Protein AF-A0A0S7XX01-F1 (afdb_monomer_lite)

Sequence (230 aa):
MRFERLSAISSIWHELFSQAANAMPFSSYEWYNALARNLLKTDPPVLTFLDDRKLIGVIPARIINHRLELIGDERVTDINGMIYLSEYKEGIIEYLVEYIVENDMEINLYPLERDSPLAIGLGERLPGLTVQKKDSCPLLELPLTWEDYLAGLTAKSRHELRRKMKKINGVFLKDVQPSDIEKLFELMTLSDREKNDFLQEDVIAFFREISEIFYKRGWLRMRAAVVSGR

Organism: NCBI:txid1703775

Secondary structure (DSSP, 8-state):
-EEEEGGGGHHHHHHHHHH-TT--GGGSHHHHHHHIIIII-S--EEEEEEETTEEEEEE-EEEETTEEEE---TTT------EE-GGGHHHHHHHHHHHHHHTT-EEE--S--TTSHHHHHHHHH-TT------------PPPSSHHHHHHHS-HHHHHHHHHHHHH--SEEEEEE-GGGHHHHHHHHHHH-HHHHHH--HHHHHHHHHHHHHHHHTT---EEEEEETT-

Structure (mmCIF, N/CA/C/O backbone):
data_AF-A0A0S7XX01-F1
#
_entry.id   AF-A0A0S7XX01-F1
#
loop_
_atom_site.group_PDB
_atom_site.id
_atom_site.type_symbol
_atom_site.label_atom_id
_atom_site.label_alt_id
_atom_site.label_comp_id
_atom_site.label_asym_id
_atom_site.label_entity_id
_atom_site.label_seq_id
_atom_site.pdbx_PDB_ins_code
_atom_site.Cartn_x
_atom_site.Cartn_y
_atom_site.Cartn_z
_atom_site.occupancy
_atom_site.B_iso_or_equiv
_atom_site.auth_seq_id
_atom_site.auth_comp_id
_atom_site.auth_asym_id
_atom_site.auth_atom_id
_atom_site.pdbx_PDB_model_num
ATOM 1 N N . MET A 1 1 ? -14.125 -4.427 17.203 1.00 90.75 1 MET A N 1
ATOM 2 C CA . MET A 1 1 ? -13.109 -3.519 16.621 1.00 90.75 1 MET A CA 1
ATOM 3 C C . MET A 1 1 ? -12.203 -2.969 17.719 1.00 90.75 1 MET A C 1
ATOM 5 O O . MET A 1 1 ? -12.711 -2.698 18.803 1.00 90.75 1 MET A O 1
ATOM 9 N N . ARG A 1 2 ? -10.891 -2.827 17.487 1.00 93.81 2 ARG A N 1
ATOM 10 C CA . ARG A 1 2 ? -9.928 -2.235 18.441 1.00 93.81 2 ARG A CA 1
ATOM 11 C C . ARG A 1 2 ? -8.822 -1.468 17.722 1.00 93.81 2 ARG A C 1
ATOM 13 O O . ARG A 1 2 ? -8.428 -1.856 16.626 1.00 93.81 2 ARG A O 1
ATOM 20 N N . PHE A 1 3 ? -8.291 -0.431 18.363 1.00 94.38 3 PHE A N 1
ATOM 21 C CA . PHE A 1 3 ? -7.047 0.204 17.931 1.00 94.38 3 PHE A CA 1
ATOM 22 C C . PHE A 1 3 ? -5.866 -0.502 18.585 1.00 94.38 3 PHE A C 1
ATOM 24 O O . PHE A 1 3 ? -5.744 -0.491 19.807 1.00 94.38 3 PHE A O 1
ATOM 31 N N . GLU A 1 4 ? -5.000 -1.088 17.768 1.00 96.44 4 GLU A N 1
ATOM 32 C CA . GLU A 1 4 ? -3.785 -1.764 18.223 1.00 96.44 4 GLU A CA 1
ATOM 33 C C . GLU A 1 4 ? -2.565 -1.068 17.629 1.00 96.44 4 GLU A C 1
ATOM 35 O O . GLU A 1 4 ? -2.616 -0.557 16.510 1.00 96.44 4 GLU A O 1
ATOM 40 N N . ARG A 1 5 ? -1.451 -1.034 18.362 1.00 97.12 5 ARG A N 1
ATOM 41 C CA . ARG A 1 5 ? -0.189 -0.531 17.805 1.00 97.12 5 ARG A CA 1
ATOM 42 C C . ARG A 1 5 ? 0.242 -1.422 16.647 1.00 97.12 5 ARG A C 1
ATOM 44 O O . ARG A 1 5 ? 0.215 -2.643 16.788 1.00 97.12 5 ARG A O 1
ATOM 51 N N . LEU A 1 6 ? 0.674 -0.821 15.537 1.00 97.75 6 LEU A N 1
ATOM 52 C CA . LEU A 1 6 ? 1.172 -1.558 14.376 1.00 97.75 6 LEU A CA 1
ATOM 53 C C . LEU A 1 6 ? 2.218 -2.599 14.802 1.00 97.75 6 LEU A C 1
ATOM 55 O O . LEU A 1 6 ? 2.072 -3.779 14.488 1.00 97.75 6 LEU A O 1
ATOM 59 N N . SER A 1 7 ? 3.207 -2.186 15.597 1.00 97.19 7 SER A N 1
ATOM 60 C CA . SER A 1 7 ? 4.274 -3.066 16.089 1.00 97.19 7 SER A CA 1
ATOM 61 C C . SER A 1 7 ? 3.781 -4.279 16.894 1.00 97.19 7 SER A C 1
ATOM 63 O O . SER A 1 7 ? 4.435 -5.324 16.896 1.00 97.19 7 SER A O 1
ATOM 65 N N . ALA A 1 8 ? 2.617 -4.181 17.545 1.00 97.56 8 ALA A N 1
ATOM 66 C CA . ALA A 1 8 ? 2.071 -5.229 18.403 1.00 97.56 8 ALA A CA 1
ATOM 67 C C . ALA A 1 8 ? 1.382 -6.359 17.624 1.00 97.56 8 ALA A C 1
ATOM 69 O O . ALA A 1 8 ? 1.183 -7.445 18.170 1.00 97.56 8 ALA A O 1
ATOM 70 N N . ILE A 1 9 ? 1.027 -6.133 16.356 1.00 97.25 9 ILE A N 1
ATOM 71 C CA . ILE A 1 9 ? 0.181 -7.059 15.593 1.00 97.25 9 ILE A CA 1
ATOM 72 C C . ILE A 1 9 ? 0.898 -7.750 14.431 1.00 97.25 9 ILE A C 1
ATOM 74 O O . ILE A 1 9 ? 0.243 -8.398 13.621 1.00 97.25 9 ILE A O 1
ATOM 78 N N . SER A 1 10 ? 2.230 -7.659 14.341 1.00 97.88 10 SER A N 1
ATOM 79 C CA . SER A 1 10 ? 2.995 -8.211 13.208 1.00 97.88 10 SER A CA 1
ATOM 80 C C . SER A 1 10 ? 2.667 -9.683 12.926 1.00 97.88 10 SER A C 1
ATOM 82 O O . SER A 1 10 ? 2.242 -10.024 11.824 1.00 97.88 10 SER A O 1
ATOM 84 N N . SER A 1 11 ? 2.766 -10.536 13.953 1.00 97.75 11 SER A N 1
ATOM 85 C CA . SER A 1 11 ? 2.548 -11.983 13.824 1.00 97.75 11 SER A CA 1
ATOM 86 C C . SER A 1 11 ? 1.134 -12.324 13.348 1.00 97.75 11 SER A C 1
ATOM 88 O O . SER A 1 11 ? 0.962 -13.137 12.444 1.00 97.75 11 SER A O 1
ATOM 90 N N . ILE A 1 12 ? 0.115 -11.703 13.947 1.00 97.81 12 ILE A N 1
ATOM 91 C CA . ILE A 1 12 ? -1.288 -11.976 13.606 1.00 97.81 12 ILE A CA 1
ATOM 92 C C . ILE A 1 12 ? -1.693 -11.343 12.267 1.00 97.81 12 ILE A C 1
ATOM 94 O O . ILE A 1 12 ? -2.534 -11.895 11.562 1.00 97.81 12 ILE A O 1
ATOM 98 N N . TRP A 1 13 ? -1.062 -10.236 11.858 1.00 98.31 13 TRP A N 1
ATOM 99 C CA . TRP A 1 13 ? -1.251 -9.672 10.521 1.00 98.31 13 TRP A CA 1
ATOM 100 C C . TRP A 1 13 ? -0.652 -10.598 9.461 1.00 98.31 13 TRP A C 1
ATOM 102 O O . TRP A 1 13 ? -1.294 -10.842 8.445 1.00 98.31 13 TRP A O 1
ATOM 112 N N . HIS A 1 14 ? 0.527 -11.190 9.683 1.00 98.38 14 HIS A N 1
ATOM 113 C CA . HIS A 1 14 ? 1.072 -12.189 8.751 1.00 98.38 14 HIS A CA 1
ATOM 114 C C . HIS A 1 14 ? 0.164 -13.408 8.596 1.00 98.38 14 HIS A C 1
ATOM 116 O O . HIS A 1 14 ? -0.005 -13.895 7.477 1.00 98.38 14 HIS A O 1
ATOM 122 N N . GLU A 1 15 ? -0.455 -13.867 9.684 1.00 98.19 15 GLU A N 1
ATOM 123 C CA . GLU A 1 15 ? -1.441 -14.948 9.632 1.00 98.19 15 GLU A CA 1
ATOM 124 C C . GLU A 1 15 ? -2.663 -14.552 8.786 1.00 98.19 15 GLU A C 1
ATOM 126 O O . GLU A 1 15 ? -3.019 -15.285 7.857 1.00 98.19 15 GLU A O 1
ATOM 131 N N . LEU A 1 16 ? -3.248 -13.373 9.035 1.00 98.56 16 LEU A N 1
ATOM 132 C CA . LEU A 1 16 ? -4.346 -12.829 8.229 1.00 98.56 16 LEU A CA 1
ATOM 133 C C . LEU A 1 16 ? -3.949 -12.713 6.751 1.00 98.56 16 LEU A C 1
ATOM 135 O O . LEU A 1 16 ? -4.695 -13.133 5.871 1.00 98.56 16 LEU A O 1
ATOM 139 N N . PHE A 1 17 ? -2.753 -12.190 6.474 1.00 98.44 17 PHE A N 1
ATOM 140 C CA . PHE A 1 17 ? -2.239 -11.995 5.121 1.00 98.44 17 PHE A CA 1
ATOM 141 C C . PHE A 1 17 ? -2.139 -13.306 4.338 1.00 98.44 17 PHE A C 1
ATOM 143 O O . PHE A 1 17 ? -2.390 -13.323 3.139 1.00 98.44 17 PHE A O 1
ATOM 150 N N . SER A 1 18 ? -1.803 -14.412 5.004 1.00 97.81 18 SER A N 1
ATOM 151 C CA . SER A 1 18 ? -1.711 -15.725 4.354 1.00 97.81 18 SER A CA 1
ATOM 152 C C . SER A 1 18 ? -3.071 -16.322 3.958 1.00 97.81 18 SER A C 1
ATOM 154 O O . SER A 1 18 ? -3.124 -17.195 3.095 1.00 97.81 18 SER A O 1
ATOM 156 N N . GLN A 1 19 ? -4.159 -15.858 4.581 1.00 98.06 19 GLN A N 1
ATOM 157 C CA . GLN A 1 19 ? -5.521 -16.377 4.405 1.00 98.06 19 GLN A CA 1
ATOM 158 C C . GLN A 1 19 ? -6.423 -15.438 3.591 1.00 98.06 19 GLN A C 1
ATOM 160 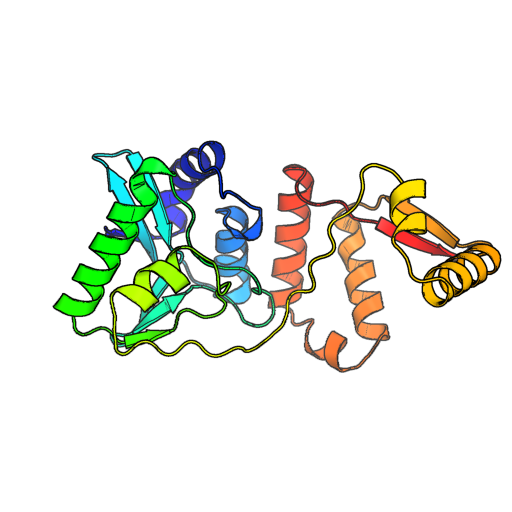O O . GLN A 1 19 ? -7.393 -15.886 2.980 1.00 98.06 19 GLN A O 1
ATOM 165 N N . ALA A 1 20 ? -6.137 -14.136 3.594 1.00 98.19 20 ALA A N 1
ATOM 166 C CA . ALA A 1 20 ? -6.966 -13.133 2.946 1.00 98.19 20 ALA A CA 1
ATOM 167 C C . ALA A 1 20 ? -6.882 -13.238 1.415 1.00 98.19 20 ALA A C 1
ATOM 169 O O . ALA A 1 20 ? -5.822 -13.066 0.815 1.00 98.19 20 ALA A O 1
ATOM 170 N N . ALA A 1 21 ? -8.029 -13.447 0.765 1.00 97.25 21 ALA A N 1
ATOM 171 C CA . ALA A 1 21 ? -8.116 -13.525 -0.696 1.00 97.25 21 ALA A CA 1
ATOM 172 C C . ALA A 1 21 ? -7.752 -12.204 -1.398 1.00 97.25 21 ALA A C 1
ATOM 174 O O . ALA A 1 21 ? -7.404 -12.207 -2.575 1.00 97.25 21 ALA A O 1
ATOM 175 N N . ASN A 1 22 ? -7.830 -11.081 -0.680 1.00 95.81 22 ASN A N 1
ATOM 176 C CA . ASN A 1 22 ? -7.474 -9.758 -1.178 1.00 95.81 22 ASN A CA 1
ATOM 177 C C . ASN A 1 22 ? -6.073 -9.296 -0.734 1.00 95.81 22 ASN A C 1
ATOM 179 O O . ASN A 1 22 ? -5.760 -8.111 -0.840 1.00 95.81 22 ASN A O 1
ATOM 183 N N . ALA A 1 23 ? -5.242 -10.202 -0.206 1.00 97.12 23 ALA A N 1
ATOM 184 C CA . ALA A 1 23 ? -3.879 -9.878 0.185 1.00 97.12 23 ALA A CA 1
ATOM 185 C C . ALA A 1 23 ? -3.046 -9.448 -1.032 1.00 97.12 23 ALA A C 1
ATOM 187 O O . ALA A 1 23 ? -2.944 -10.158 -2.033 1.00 97.12 23 ALA A O 1
ATOM 188 N N . MET A 1 24 ? -2.401 -8.292 -0.918 1.00 95.75 24 MET A N 1
ATOM 189 C CA . MET A 1 24 ? -1.483 -7.759 -1.920 1.00 95.75 24 MET A CA 1
ATOM 190 C C . MET A 1 24 ? -0.291 -7.092 -1.228 1.00 95.75 24 MET A C 1
ATOM 192 O O . MET A 1 24 ? -0.408 -6.714 -0.064 1.00 95.75 24 MET A O 1
ATOM 196 N N . PRO A 1 25 ? 0.859 -6.900 -1.897 1.00 97.19 25 PRO A N 1
ATOM 197 C CA . PRO A 1 25 ? 2.048 -6.338 -1.248 1.00 97.19 25 PRO A CA 1
ATOM 198 C C . PRO A 1 25 ? 1.784 -5.029 -0.478 1.00 97.19 25 PRO A C 1
ATOM 200 O O . PRO A 1 25 ? 2.281 -4.857 0.628 1.00 97.19 25 PRO A O 1
ATOM 203 N N . PHE A 1 26 ? 0.927 -4.148 -1.004 1.00 96.25 26 PHE A N 1
ATOM 204 C CA . PHE A 1 26 ? 0.586 -2.856 -0.387 1.00 96.25 26 PHE A CA 1
ATOM 205 C C . PHE A 1 26 ? -0.401 -2.950 0.796 1.00 96.25 26 PHE A C 1
ATOM 207 O O . PHE A 1 26 ? -0.615 -1.975 1.510 1.00 96.25 26 PHE A O 1
ATOM 214 N N . SER A 1 27 ? -0.991 -4.125 1.044 1.00 96.50 27 SER A N 1
ATOM 215 C CA . SER A 1 27 ? -1.827 -4.404 2.221 1.00 96.50 27 SER A CA 1
ATOM 216 C C . SER A 1 27 ? -1.075 -5.178 3.314 1.00 96.50 27 SER A C 1
ATOM 218 O O . SER A 1 27 ? -1.683 -5.633 4.289 1.00 96.50 27 SER A O 1
ATOM 220 N N . SER A 1 28 ? 0.231 -5.400 3.135 1.00 98.06 28 SER A N 1
ATOM 221 C CA . SER A 1 28 ? 1.043 -6.225 4.026 1.00 98.06 28 SER A CA 1
ATOM 222 C C . SER A 1 28 ? 1.569 -5.443 5.229 1.00 98.06 28 SER A C 1
ATOM 224 O O . SER A 1 28 ? 1.739 -4.225 5.182 1.00 98.06 28 SER A O 1
ATOM 226 N N . TYR A 1 29 ? 1.894 -6.164 6.305 1.00 98.44 29 TYR A N 1
ATOM 227 C CA . TYR A 1 29 ? 2.552 -5.580 7.473 1.00 98.44 29 TYR A CA 1
ATOM 228 C C . TYR A 1 29 ? 3.861 -4.864 7.098 1.00 98.44 29 TYR A C 1
ATOM 230 O O . TYR A 1 29 ? 4.151 -3.791 7.615 1.00 98.44 29 TYR A O 1
ATOM 238 N N . GLU A 1 30 ? 4.645 -5.438 6.181 1.00 98.38 30 GLU A N 1
ATOM 239 C CA . GLU A 1 30 ? 5.932 -4.897 5.725 1.00 98.38 30 GLU A CA 1
ATOM 240 C C . GLU A 1 30 ? 5.795 -3.488 5.159 1.00 98.38 30 GLU A C 1
ATOM 242 O O . GLU A 1 30 ? 6.605 -2.624 5.489 1.00 98.38 30 GLU A O 1
ATOM 247 N N . TRP A 1 31 ? 4.765 -3.263 4.337 1.00 98.50 31 TRP A N 1
ATOM 248 C CA . TRP A 1 31 ? 4.488 -1.964 3.738 1.00 98.50 31 TRP A CA 1
ATOM 249 C C . TRP A 1 31 ? 4.246 -0.903 4.811 1.00 98.50 31 TRP A C 1
ATOM 251 O O . TRP A 1 31 ? 4.962 0.099 4.873 1.00 98.50 31 TRP A O 1
ATOM 261 N N . TYR A 1 32 ? 3.297 -1.159 5.717 1.00 98.31 32 TYR A N 1
ATOM 262 C CA . TYR A 1 32 ? 2.964 -0.212 6.782 1.00 98.31 32 TYR A CA 1
ATOM 263 C C . TYR A 1 32 ? 4.092 -0.049 7.796 1.00 98.31 32 TYR A C 1
ATOM 265 O O . TYR A 1 32 ? 4.305 1.058 8.280 1.00 98.31 32 TYR A O 1
ATOM 273 N N . ASN A 1 33 ? 4.852 -1.103 8.098 1.00 98.44 33 ASN A N 1
ATOM 274 C CA . ASN A 1 33 ? 5.992 -1.030 9.008 1.00 98.44 33 ASN A CA 1
ATOM 275 C C . ASN A 1 33 ? 7.138 -0.191 8.423 1.00 98.44 33 ASN A C 1
ATOM 277 O O . ASN A 1 33 ? 7.690 0.656 9.126 1.00 98.44 33 ASN A O 1
ATOM 281 N N . ALA A 1 34 ? 7.469 -0.368 7.141 1.00 98.44 34 ALA A N 1
ATOM 282 C CA . ALA A 1 34 ? 8.469 0.462 6.469 1.00 98.44 34 ALA A CA 1
ATOM 283 C C . ALA A 1 34 ? 8.010 1.929 6.387 1.00 98.44 34 ALA A C 1
ATOM 285 O O . ALA A 1 34 ? 8.798 2.844 6.638 1.00 98.44 34 ALA A O 1
ATOM 286 N N . LEU A 1 35 ? 6.726 2.160 6.098 1.00 98.25 35 LEU A N 1
ATOM 287 C CA . LEU A 1 35 ? 6.127 3.494 6.050 1.00 98.25 35 LEU A CA 1
ATOM 288 C C . LEU A 1 35 ? 6.151 4.170 7.433 1.00 98.25 35 LEU A C 1
ATOM 290 O O . LEU A 1 35 ? 6.572 5.320 7.564 1.00 98.25 35 LEU A O 1
ATOM 294 N N . ALA A 1 36 ? 5.786 3.432 8.482 1.00 98.00 36 ALA A N 1
ATOM 295 C CA . ALA A 1 36 ? 5.812 3.881 9.868 1.00 98.00 36 ALA A CA 1
ATOM 296 C C . ALA A 1 36 ? 7.222 4.278 10.331 1.00 98.00 36 ALA A C 1
ATOM 298 O O . ALA A 1 36 ? 7.397 5.330 10.945 1.00 98.00 36 ALA A O 1
ATOM 299 N N . ARG A 1 37 ? 8.237 3.477 9.989 1.00 98.06 37 ARG A N 1
ATOM 300 C CA . ARG A 1 37 ? 9.634 3.722 10.375 1.00 98.06 37 ARG A CA 1
ATOM 301 C C . ARG A 1 37 ? 10.268 4.910 9.660 1.00 98.06 37 ARG A C 1
ATOM 303 O O . ARG A 1 37 ? 10.938 5.709 10.310 1.00 98.06 37 ARG A O 1
ATOM 310 N N . ASN A 1 38 ? 10.093 5.007 8.345 1.00 98.38 38 ASN A N 1
ATOM 311 C CA . ASN A 1 38 ? 10.861 5.947 7.526 1.00 98.38 38 ASN A CA 1
ATOM 312 C C . ASN A 1 38 ? 10.132 7.279 7.323 1.00 98.38 38 ASN A C 1
ATOM 314 O O . ASN A 1 38 ? 10.737 8.337 7.494 1.00 98.38 38 ASN A O 1
ATOM 318 N N . LEU A 1 39 ? 8.835 7.224 7.007 1.00 97.88 39 LEU A N 1
ATOM 319 C CA . LEU A 1 39 ? 8.049 8.388 6.591 1.00 97.88 39 LEU A CA 1
ATOM 320 C C . LEU A 1 39 ? 7.268 8.981 7.766 1.00 97.88 39 LEU A C 1
ATOM 322 O O . LEU A 1 39 ? 7.400 10.164 8.065 1.00 97.88 39 LEU A O 1
ATOM 326 N N . LEU A 1 40 ? 6.503 8.156 8.491 1.00 96.38 40 LEU A N 1
ATOM 327 C CA . LEU A 1 40 ? 5.706 8.652 9.622 1.00 96.38 40 LEU A CA 1
ATOM 328 C C . LEU A 1 40 ? 6.548 8.898 10.870 1.00 96.38 40 LEU A C 1
ATOM 330 O O . LEU A 1 40 ? 6.196 9.755 11.674 1.00 96.38 40 LEU A O 1
ATOM 334 N N . LYS A 1 41 ? 7.622 8.123 11.054 1.00 96.69 41 LYS A N 1
ATOM 335 C CA . LYS A 1 41 ? 8.495 8.128 12.240 1.00 96.69 41 LYS A CA 1
ATOM 336 C C . LYS A 1 41 ? 7.715 7.935 13.548 1.00 96.69 41 LYS A C 1
ATOM 338 O O . LYS A 1 41 ? 8.017 8.546 14.570 1.00 96.69 41 LYS A O 1
ATOM 343 N N . THR A 1 42 ? 6.694 7.078 13.510 1.00 96.38 42 THR A N 1
ATOM 344 C CA . THR A 1 42 ? 5.851 6.721 14.664 1.00 96.38 42 THR A CA 1
ATOM 345 C C . THR A 1 42 ? 5.469 5.244 14.613 1.00 96.38 42 THR A C 1
ATOM 347 O O . THR A 1 42 ? 5.642 4.600 13.585 1.00 96.38 42 THR A O 1
ATOM 350 N N . ASP A 1 43 ? 4.918 4.715 15.705 1.00 96.56 43 ASP A N 1
ATOM 351 C CA . ASP A 1 43 ? 4.215 3.426 15.723 1.00 96.56 43 ASP A CA 1
ATOM 352 C C . ASP A 1 43 ? 2.698 3.691 15.738 1.00 96.56 43 ASP A C 1
ATOM 354 O O . ASP A 1 43 ? 2.107 3.849 16.821 1.00 96.56 43 ASP A O 1
ATOM 358 N N . PRO A 1 44 ? 2.065 3.888 14.564 1.00 95.62 44 PRO A N 1
ATOM 359 C CA . PRO A 1 44 ? 0.683 4.331 14.508 1.00 95.62 44 PRO A CA 1
ATOM 360 C C . PRO A 1 44 ? -0.260 3.231 15.016 1.00 95.62 44 PRO A C 1
ATOM 362 O O . PRO A 1 44 ? -0.015 2.045 14.780 1.00 95.62 44 PRO A O 1
ATOM 365 N N . PRO A 1 45 ? -1.354 3.596 15.708 1.00 95.25 45 PRO A N 1
ATOM 366 C CA . PRO A 1 45 ? -2.433 2.652 15.927 1.00 95.25 45 PRO A CA 1
ATOM 367 C C . PRO A 1 45 ? -3.098 2.324 14.586 1.00 95.25 45 PRO A C 1
ATOM 369 O O . PRO A 1 45 ? -3.282 3.214 13.759 1.00 95.25 45 PRO A O 1
ATOM 372 N N . VAL A 1 46 ? -3.478 1.066 14.395 1.00 96.75 46 VAL A N 1
ATOM 373 C CA . VAL A 1 46 ? -4.269 0.588 13.259 1.00 96.75 46 VAL A CA 1
ATOM 374 C C . VAL A 1 46 ? -5.570 -0.023 13.759 1.00 96.75 46 VAL A C 1
ATOM 376 O O . VAL A 1 46 ? -5.652 -0.505 14.893 1.00 96.75 46 VAL A O 1
ATOM 379 N N . LEU A 1 47 ? -6.594 -0.014 12.913 1.00 97.25 47 LEU A N 1
ATOM 380 C CA . LEU A 1 47 ? -7.896 -0.556 13.253 1.00 97.25 47 LEU A CA 1
ATOM 381 C C . LEU A 1 47 ? -7.929 -2.058 12.984 1.00 97.25 47 LEU A C 1
ATOM 383 O O . LEU A 1 47 ? -7.716 -2.509 11.860 1.00 97.25 47 LEU A O 1
ATOM 387 N N . THR A 1 48 ? -8.224 -2.832 14.019 1.00 97.75 48 THR A N 1
ATOM 388 C CA . THR A 1 48 ? -8.271 -4.293 13.977 1.00 97.75 48 THR A CA 1
ATOM 389 C C . THR A 1 48 ? -9.679 -4.807 14.250 1.00 97.75 48 THR A C 1
ATOM 391 O O . THR A 1 48 ? -10.432 -4.265 15.069 1.00 97.75 48 THR A O 1
ATOM 394 N N . PHE A 1 49 ? -10.027 -5.888 13.566 1.00 98.00 49 PHE A N 1
ATOM 395 C CA . PHE A 1 49 ? -11.281 -6.609 13.716 1.00 98.00 49 PHE A CA 1
ATOM 396 C C . PHE A 1 49 ? -10.947 -8.032 14.142 1.00 98.00 49 PHE A C 1
ATOM 398 O O . PHE A 1 49 ? -10.117 -8.699 13.523 1.00 98.00 49 PHE A O 1
ATOM 405 N N . LEU A 1 50 ? -11.561 -8.460 15.240 1.00 96.50 50 LEU A N 1
ATOM 406 C CA . LEU A 1 50 ? -11.278 -9.721 15.907 1.00 96.50 50 LEU A CA 1
ATOM 407 C C . LEU A 1 50 ? -12.581 -10.506 16.019 1.00 96.50 50 LEU A C 1
ATOM 409 O O . LEU A 1 50 ? -13.590 -9.932 16.429 1.00 96.50 50 LEU A O 1
ATOM 413 N N . ASP A 1 51 ? -12.518 -11.791 15.694 1.00 95.31 51 ASP A N 1
ATOM 414 C CA . ASP A 1 51 ? -13.526 -12.782 16.061 1.00 95.31 51 ASP A CA 1
ATOM 415 C C . ASP A 1 51 ? -12.907 -13.668 17.149 1.00 95.31 51 ASP A C 1
ATOM 417 O O . ASP A 1 51 ? -11.897 -14.344 16.921 1.00 95.31 51 ASP A O 1
ATOM 421 N N . ASP A 1 52 ? -13.409 -13.538 18.376 1.00 90.44 52 ASP A N 1
ATOM 422 C CA . ASP A 1 52 ? -12.749 -13.956 19.618 1.00 90.44 52 ASP A CA 1
ATOM 423 C C . ASP A 1 52 ? -11.295 -13.453 19.750 1.00 90.44 52 ASP A C 1
ATOM 425 O O . ASP A 1 52 ? -11.032 -12.349 20.234 1.00 90.44 52 ASP A O 1
ATOM 429 N N . ARG A 1 53 ? -10.325 -14.287 19.353 1.00 88.94 53 ARG A N 1
ATOM 430 C CA . ARG A 1 53 ? -8.880 -13.996 19.379 1.00 88.94 53 ARG A CA 1
ATOM 431 C C . ARG A 1 53 ? -8.249 -13.990 17.989 1.00 88.94 53 ARG A C 1
ATOM 433 O O . ARG A 1 53 ? -7.064 -13.683 17.874 1.00 88.94 53 ARG A O 1
ATOM 440 N N . LYS A 1 54 ? -9.006 -14.347 16.949 1.00 95.00 54 LYS A N 1
ATOM 441 C CA . LYS A 1 54 ? -8.518 -14.412 15.574 1.00 95.00 54 LYS A CA 1
ATOM 442 C C . LYS A 1 54 ? -8.637 -13.037 14.932 1.00 95.00 54 LYS A C 1
ATOM 444 O O . LYS A 1 54 ? -9.707 -12.435 14.952 1.00 95.00 54 LYS A O 1
ATOM 449 N N . LEU A 1 55 ? -7.551 -12.548 14.338 1.00 97.88 55 LEU A N 1
ATOM 450 C CA . LEU A 1 55 ? -7.585 -11.330 13.533 1.00 97.88 55 LEU A CA 1
ATOM 451 C C . LEU A 1 55 ? -8.281 -11.631 12.199 1.00 97.88 55 LEU A C 1
ATOM 453 O O . LEU A 1 55 ? -7.767 -12.401 11.390 1.00 97.88 55 LEU A O 1
ATOM 457 N N . ILE A 1 56 ? -9.451 -11.035 11.987 1.00 98.31 56 ILE A N 1
ATOM 458 C CA . ILE A 1 56 ? -10.293 -11.255 10.798 1.00 98.31 56 ILE A CA 1
ATOM 459 C C . ILE A 1 56 ? -10.212 -10.102 9.798 1.00 98.31 56 ILE A C 1
ATOM 461 O O . ILE A 1 56 ? -10.582 -10.266 8.637 1.00 98.31 56 ILE A O 1
ATOM 465 N N . GLY A 1 57 ? -9.707 -8.944 10.224 1.00 98.38 57 GLY A N 1
ATOM 466 C CA . GLY A 1 57 ? -9.499 -7.811 9.340 1.00 98.38 57 GLY A CA 1
ATOM 467 C C . GLY A 1 57 ? -8.660 -6.702 9.955 1.00 98.38 57 GLY A C 1
ATOM 468 O O . GLY A 1 57 ? -8.614 -6.530 11.175 1.00 98.38 57 GLY A O 1
ATOM 469 N N . VAL A 1 58 ? -8.007 -5.941 9.085 1.00 98.38 58 VAL A N 1
ATOM 470 C CA . VAL A 1 58 ? -7.254 -4.736 9.425 1.00 98.38 58 VAL A CA 1
ATOM 471 C C . VAL A 1 58 ? -7.617 -3.634 8.444 1.00 98.38 58 VAL A C 1
ATOM 473 O O . VAL A 1 58 ? -7.595 -3.834 7.228 1.00 98.38 58 VAL A O 1
ATOM 476 N N . ILE A 1 59 ? -7.898 -2.457 8.991 1.00 97.69 59 ILE A N 1
ATOM 477 C CA . ILE A 1 59 ? -7.930 -1.199 8.255 1.00 97.69 59 ILE A CA 1
ATOM 478 C C . ILE A 1 59 ? -6.775 -0.363 8.815 1.00 97.69 59 ILE A C 1
ATOM 480 O O . ILE A 1 59 ? -6.815 0.011 9.991 1.00 97.69 59 ILE A O 1
ATOM 484 N N . PRO A 1 60 ? -5.726 -0.079 8.030 1.00 96.31 60 PRO A N 1
ATOM 485 C CA . PRO A 1 60 ? -4.621 0.786 8.422 1.00 96.31 60 PRO A CA 1
ATOM 486 C C . PRO A 1 60 ? -5.129 2.227 8.504 1.00 96.31 60 PRO A C 1
ATOM 488 O O . PRO A 1 60 ? -4.901 3.038 7.619 1.00 96.31 60 PRO A O 1
ATOM 491 N N . ALA A 1 61 ? -5.883 2.532 9.554 1.00 95.81 61 ALA A N 1
ATOM 492 C CA . ALA A 1 61 ? -6.521 3.812 9.790 1.00 95.81 61 ALA A CA 1
ATOM 493 C C . ALA A 1 61 ? -6.311 4.261 11.232 1.00 95.81 61 ALA A C 1
ATOM 495 O O . ALA A 1 61 ? -6.171 3.448 12.147 1.00 95.81 61 ALA A O 1
ATOM 496 N N . ARG A 1 62 ? -6.338 5.576 11.423 1.00 92.50 62 ARG A N 1
ATOM 497 C CA . ARG A 1 62 ? -6.208 6.249 12.715 1.00 92.50 62 ARG A CA 1
ATOM 498 C C . ARG A 1 62 ? -7.303 7.292 12.879 1.00 92.50 62 ARG A C 1
ATOM 500 O O . ARG A 1 62 ? -7.883 7.749 11.898 1.00 92.50 62 ARG A O 1
ATOM 507 N N . ILE A 1 63 ? -7.542 7.690 14.123 1.00 92.94 63 ILE A N 1
ATOM 508 C CA . ILE A 1 63 ? -8.434 8.803 14.447 1.00 92.94 63 ILE A CA 1
ATOM 509 C C . ILE A 1 63 ? -7.588 10.003 14.847 1.00 92.94 63 ILE A C 1
ATOM 511 O O . ILE A 1 63 ? -6.791 9.915 15.782 1.00 92.94 63 ILE A O 1
ATOM 515 N N . ILE A 1 64 ? -7.772 11.124 14.155 1.00 90.81 64 ILE A N 1
ATOM 516 C CA . ILE A 1 64 ? -7.173 12.415 14.501 1.00 90.81 64 ILE A CA 1
ATOM 517 C C . ILE A 1 64 ? -8.294 13.443 14.538 1.00 90.81 64 ILE A C 1
ATOM 519 O O . ILE A 1 64 ? -8.981 13.623 13.543 1.00 90.81 64 ILE A O 1
ATOM 523 N N . ASN A 1 65 ? -8.473 14.128 15.672 1.00 92.00 65 ASN A N 1
ATOM 524 C CA . ASN A 1 65 ? -9.481 15.185 15.835 1.00 92.00 65 ASN A CA 1
ATOM 525 C C . ASN A 1 65 ? -10.884 14.760 15.349 1.00 92.00 65 ASN A C 1
ATOM 527 O O . ASN A 1 65 ? -11.474 15.439 14.520 1.00 92.00 65 ASN A O 1
ATOM 531 N N . HIS A 1 66 ? -11.387 13.615 15.829 1.00 93.56 66 HIS A N 1
ATOM 532 C CA . HIS A 1 66 ? -12.675 13.021 15.418 1.00 93.56 66 HIS A CA 1
ATOM 533 C C . HIS A 1 66 ? -12.791 12.611 13.938 1.00 93.56 66 HIS A C 1
ATOM 535 O O . HIS A 1 66 ? -13.868 12.222 13.495 1.00 93.56 66 HIS A O 1
ATOM 541 N N . ARG A 1 67 ? -11.685 12.605 13.186 1.00 95.44 67 ARG A N 1
ATOM 542 C CA . ARG A 1 67 ? -11.649 12.161 11.792 1.00 95.44 67 ARG A CA 1
ATOM 543 C C . ARG A 1 67 ? -10.965 10.811 11.639 1.00 95.44 67 ARG A C 1
ATOM 545 O O . AR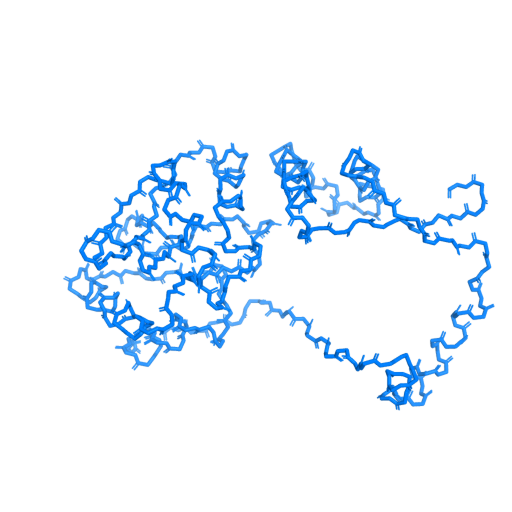G A 1 67 ? -9.830 10.645 12.086 1.00 95.44 67 ARG A O 1
ATOM 552 N N . LEU A 1 68 ? -11.639 9.863 10.990 1.00 95.44 68 LEU A N 1
ATOM 553 C CA . LEU A 1 68 ? -11.063 8.592 10.556 1.00 95.44 68 LEU A CA 1
ATOM 554 C C . LEU A 1 68 ? -10.273 8.805 9.263 1.00 95.44 68 LEU A C 1
ATOM 556 O O . LEU A 1 68 ? -10.839 9.187 8.238 1.00 95.44 68 LEU A O 1
ATOM 560 N N . GLU A 1 69 ? -8.974 8.524 9.307 1.00 95.62 69 GLU A N 1
ATOM 561 C CA . GLU A 1 69 ? -8.070 8.679 8.169 1.00 95.62 69 GLU A CA 1
ATOM 562 C C . GLU A 1 69 ? -7.281 7.403 7.911 1.00 95.62 69 GLU A C 1
ATOM 564 O O . GLU A 1 69 ? -6.798 6.772 8.856 1.00 95.62 69 GLU A O 1
ATOM 569 N N . LEU A 1 70 ? -7.093 7.058 6.635 1.00 96.12 70 LEU A N 1
ATOM 570 C CA . LEU A 1 70 ? -6.158 6.002 6.256 1.00 96.12 70 LEU A CA 1
ATOM 571 C C . LEU A 1 70 ? -4.715 6.439 6.535 1.00 96.12 70 LEU A C 1
ATOM 573 O O . LEU A 1 70 ? -4.333 7.599 6.387 1.00 96.12 70 LEU A O 1
ATOM 577 N N . ILE A 1 71 ? -3.898 5.481 6.948 1.00 96.19 71 ILE A N 1
ATOM 578 C CA . ILE A 1 71 ? -2.467 5.636 7.159 1.00 96.19 71 ILE A CA 1
ATOM 579 C C . ILE A 1 71 ? -1.784 5.509 5.805 1.00 96.19 71 ILE A C 1
ATOM 581 O O . ILE A 1 71 ? -1.916 4.491 5.131 1.00 96.19 71 ILE A O 1
ATOM 585 N N . GLY A 1 72 ? -1.012 6.521 5.435 1.00 95.44 72 GLY A N 1
ATOM 586 C CA . GLY A 1 72 ? -0.232 6.536 4.209 1.00 95.44 72 GLY A CA 1
ATOM 587 C C . GLY A 1 72 ? 0.633 7.786 4.123 1.00 95.44 72 GLY A C 1
ATOM 588 O O . GLY A 1 72 ? 0.628 8.629 5.020 1.00 95.44 72 GLY A O 1
ATOM 589 N N . ASP A 1 73 ? 1.365 7.890 3.025 1.00 95.56 73 ASP A N 1
ATOM 590 C CA . ASP A 1 73 ? 2.100 9.083 2.615 1.00 95.56 73 ASP A CA 1
ATOM 591 C C . ASP A 1 73 ? 1.825 9.295 1.125 1.00 95.56 73 ASP A C 1
ATOM 593 O O . ASP A 1 73 ? 2.050 8.380 0.329 1.00 95.56 73 ASP A O 1
ATOM 597 N N . GLU A 1 74 ? 1.309 10.472 0.753 1.00 92.38 74 GLU A N 1
ATOM 598 C CA . GLU A 1 74 ? 0.875 10.769 -0.622 1.00 92.38 74 GLU A CA 1
ATOM 599 C C . GLU A 1 74 ? 2.004 10.649 -1.655 1.00 92.38 74 GLU A C 1
ATOM 601 O O . GLU A 1 74 ? 1.728 10.552 -2.845 1.00 92.38 74 GLU A O 1
ATOM 606 N N . ARG A 1 75 ? 3.272 10.645 -1.224 1.00 94.44 75 ARG A N 1
ATOM 607 C CA . ARG A 1 75 ? 4.422 10.453 -2.112 1.00 94.44 75 ARG A CA 1
ATOM 608 C C . ARG A 1 75 ? 4.555 8.998 -2.572 1.00 94.44 75 ARG A C 1
ATOM 610 O O . ARG A 1 75 ? 5.087 8.750 -3.647 1.00 94.44 75 ARG A O 1
ATOM 617 N N . VAL A 1 76 ? 4.133 8.023 -1.765 1.00 95.38 76 VAL A N 1
ATOM 618 C CA . VAL A 1 76 ? 4.423 6.596 -2.032 1.00 95.38 76 VAL A CA 1
ATOM 619 C C . VAL A 1 76 ? 3.214 5.671 -1.941 1.00 95.38 76 VAL A C 1
ATOM 621 O O . VAL A 1 76 ? 3.320 4.501 -2.297 1.00 95.38 76 VAL A O 1
ATOM 624 N N . THR A 1 77 ? 2.086 6.153 -1.424 1.00 94.81 77 THR A N 1
ATOM 625 C CA . THR A 1 77 ? 0.884 5.345 -1.203 1.00 94.81 77 THR A CA 1
ATOM 626 C C . THR A 1 77 ? -0.161 5.694 -2.248 1.00 94.81 77 THR A C 1
ATOM 628 O O . THR A 1 77 ? -0.804 6.731 -2.133 1.00 94.81 77 THR A O 1
ATOM 631 N N . ASP A 1 78 ? -0.352 4.798 -3.216 1.00 90.06 78 ASP A N 1
ATOM 632 C CA . ASP A 1 78 ? -1.399 4.911 -4.244 1.00 90.06 78 ASP A CA 1
ATOM 633 C C . ASP A 1 78 ? -2.570 3.950 -3.994 1.00 90.06 78 ASP A C 1
ATOM 635 O O . ASP A 1 78 ? -3.717 4.249 -4.325 1.00 90.06 78 ASP A O 1
ATOM 639 N N . ILE A 1 79 ? -2.285 2.795 -3.384 1.00 89.56 79 ILE A N 1
ATOM 640 C CA . ILE A 1 79 ? -3.265 1.753 -3.065 1.00 89.56 79 ILE A CA 1
ATOM 641 C C . ILE A 1 79 ? -3.318 1.589 -1.550 1.00 89.56 79 ILE A C 1
ATOM 643 O O . ILE A 1 79 ? -2.294 1.399 -0.894 1.00 89.56 79 ILE A O 1
ATOM 647 N N . ASN A 1 80 ? -4.526 1.661 -1.001 1.00 93.75 80 ASN A N 1
ATOM 648 C CA . ASN A 1 80 ? -4.806 1.519 0.421 1.00 93.75 80 ASN A CA 1
ATOM 649 C C . ASN A 1 80 ? -6.225 0.951 0.597 1.00 93.75 80 ASN A C 1
ATOM 651 O O . ASN A 1 80 ? -6.977 0.821 -0.371 1.00 93.75 80 ASN A O 1
ATOM 655 N N . GLY A 1 81 ? -6.599 0.592 1.819 1.00 94.62 81 GLY A N 1
ATOM 656 C CA . GLY A 1 81 ? -7.916 0.049 2.115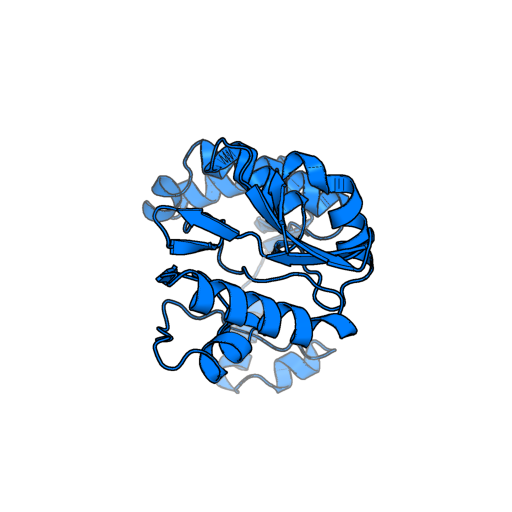 1.00 94.62 81 GLY A CA 1
ATOM 657 C C . GLY A 1 81 ? -7.869 -0.943 3.262 1.00 94.62 81 GLY A C 1
ATOM 658 O O . GLY A 1 81 ? -7.266 -0.677 4.294 1.00 94.62 81 GLY A O 1
ATOM 659 N N . MET A 1 82 ? -8.525 -2.087 3.094 1.00 96.38 82 MET A N 1
ATOM 660 C CA . MET A 1 82 ? -8.632 -3.098 4.142 1.00 96.38 82 MET A CA 1
ATOM 661 C C . MET A 1 82 ? -8.148 -4.460 3.672 1.00 96.38 82 MET A C 1
ATOM 663 O O . MET A 1 82 ? -8.401 -4.850 2.535 1.00 96.38 82 MET A O 1
ATOM 667 N N . ILE A 1 83 ? -7.511 -5.210 4.565 1.00 98.06 83 ILE A N 1
ATOM 668 C CA . ILE A 1 83 ? -7.230 -6.638 4.391 1.00 98.06 83 ILE A CA 1
ATOM 669 C C . ILE A 1 83 ? -8.131 -7.424 5.336 1.00 98.06 83 ILE A C 1
ATOM 671 O O . ILE A 1 83 ? -8.281 -7.039 6.493 1.00 98.06 83 ILE A O 1
ATOM 675 N N . TYR A 1 84 ? -8.779 -8.478 4.846 1.00 98.38 84 TYR A N 1
ATOM 676 C CA . TYR A 1 84 ? -9.818 -9.173 5.604 1.00 98.38 84 TYR A CA 1
ATOM 677 C C . TYR A 1 84 ? -10.032 -10.609 5.123 1.00 98.38 84 TYR A C 1
ATOM 679 O O . TYR A 1 84 ? -9.722 -10.968 3.986 1.00 98.38 84 TYR A O 1
ATOM 687 N N . LEU A 1 85 ? -10.612 -11.428 5.995 1.00 98.50 85 LEU A N 1
ATOM 688 C CA . LEU A 1 85 ? -11.170 -12.727 5.634 1.00 98.50 85 LEU A CA 1
ATOM 689 C C . LEU A 1 85 ? -12.546 -12.530 4.987 1.00 98.50 85 LEU A C 1
ATOM 691 O O . LEU A 1 85 ? -13.390 -11.804 5.514 1.00 98.50 85 LEU A O 1
ATOM 695 N N . SER A 1 86 ? -12.756 -13.135 3.816 1.00 97.62 86 SER A N 1
ATOM 696 C CA . SER A 1 86 ? -13.853 -12.780 2.897 1.00 97.62 86 SER A CA 1
ATOM 697 C C . SER A 1 86 ? -15.244 -12.918 3.514 1.00 97.62 86 SER A C 1
ATOM 699 O O . SER A 1 86 ? -16.119 -12.095 3.254 1.00 97.62 86 SER A O 1
ATOM 701 N N . GLU A 1 87 ? -15.427 -13.926 4.356 1.00 97.75 87 GLU A N 1
ATOM 702 C CA . GLU A 1 87 ? -16.655 -14.233 5.076 1.00 97.75 87 GLU A CA 1
ATOM 703 C C . GLU A 1 87 ? -17.026 -13.174 6.131 1.00 97.75 87 GLU A C 1
ATOM 705 O O . GLU A 1 87 ? -18.199 -13.038 6.466 1.00 97.75 87 GLU A O 1
ATOM 710 N N . TYR A 1 88 ? -16.065 -12.361 6.582 1.00 97.94 88 TYR A N 1
ATOM 711 C CA . TYR A 1 88 ? -16.279 -11.292 7.566 1.00 97.94 88 TYR A CA 1
ATOM 712 C C . TYR A 1 88 ? -16.402 -9.894 6.947 1.00 97.94 88 TYR A C 1
ATOM 714 O O . TYR A 1 88 ? -16.628 -8.922 7.667 1.00 97.94 88 TYR A O 1
ATOM 722 N N . LYS A 1 89 ? -16.262 -9.770 5.620 1.00 97.69 89 LYS A N 1
ATOM 723 C CA . LYS A 1 89 ? -16.263 -8.483 4.904 1.00 97.69 89 LYS A CA 1
ATOM 724 C C . LYS A 1 89 ? -17.442 -7.590 5.291 1.00 97.69 89 LYS A C 1
ATOM 726 O O . LYS A 1 89 ? -17.249 -6.418 5.592 1.00 97.69 89 LYS A O 1
ATOM 731 N N . GLU A 1 90 ? -18.649 -8.150 5.245 1.00 97.56 90 GLU A N 1
ATOM 732 C CA . GLU A 1 90 ? -19.885 -7.400 5.471 1.00 97.56 90 GLU A CA 1
ATOM 733 C C . GLU A 1 90 ? -19.987 -6.920 6.921 1.00 97.56 90 GLU A C 1
ATOM 735 O O . GLU A 1 90 ? -20.187 -5.735 7.155 1.00 97.56 90 GLU A O 1
ATOM 740 N N . GLY A 1 91 ? -19.722 -7.804 7.889 1.00 97.56 91 GLY A N 1
ATOM 741 C CA . GLY A 1 91 ? -19.752 -7.447 9.310 1.00 97.56 91 GLY A CA 1
ATOM 742 C C . GLY A 1 91 ? -18.691 -6.412 9.700 1.00 97.56 91 GLY A C 1
ATOM 743 O O . GLY A 1 91 ? -18.940 -5.569 10.556 1.00 97.56 91 GLY A O 1
ATOM 744 N N . ILE A 1 92 ? -17.517 -6.420 9.055 1.00 97.94 92 ILE A N 1
ATOM 745 C CA . ILE A 1 92 ? -16.497 -5.374 9.248 1.00 97.94 92 ILE A CA 1
ATOM 746 C C . ILE A 1 92 ? -17.024 -4.009 8.788 1.00 97.94 92 ILE A C 1
ATOM 748 O O . ILE A 1 92 ? -16.838 -3.017 9.493 1.00 97.94 92 ILE A O 1
ATOM 752 N N . ILE A 1 93 ? -17.669 -3.956 7.618 1.00 97.75 93 ILE A N 1
ATOM 753 C CA . ILE A 1 93 ? -18.239 -2.722 7.062 1.00 97.75 93 ILE A CA 1
ATOM 754 C C . ILE A 1 93 ? -19.386 -2.223 7.943 1.00 97.75 93 ILE A C 1
ATOM 756 O O . ILE A 1 93 ? -19.401 -1.046 8.291 1.00 97.75 93 ILE A O 1
ATOM 760 N N . GLU A 1 94 ? -20.315 -3.103 8.320 1.00 97.31 94 GLU A N 1
ATOM 761 C CA . GLU A 1 94 ? -21.457 -2.778 9.180 1.00 97.31 94 GLU A CA 1
ATOM 762 C C . GLU A 1 94 ? -20.993 -2.195 10.517 1.00 97.31 94 GLU A C 1
ATOM 764 O O . GLU A 1 94 ? -21.360 -1.072 10.859 1.00 97.31 94 GLU A O 1
ATOM 769 N N . TYR A 1 95 ? -20.074 -2.880 11.201 1.00 96.88 95 TYR A N 1
ATOM 770 C CA . TYR A 1 95 ? -19.517 -2.399 12.462 1.00 96.88 95 TYR A CA 1
ATOM 771 C C . TYR A 1 95 ? -18.816 -1.041 12.302 1.00 96.88 95 TYR A C 1
ATOM 773 O O . TYR A 1 95 ? -18.921 -0.167 13.163 1.00 96.88 95 TYR A O 1
ATOM 781 N N . LEU A 1 96 ? -18.058 -0.847 11.215 1.00 97.06 96 LEU A N 1
ATOM 782 C CA . LEU A 1 96 ? -17.371 0.420 10.965 1.00 97.06 96 LEU A CA 1
ATOM 783 C C . LEU A 1 96 ? -18.369 1.570 10.765 1.00 97.06 96 LEU A C 1
ATOM 785 O O . LEU A 1 96 ? -18.145 2.659 11.288 1.00 97.06 96 LEU A O 1
ATOM 789 N N . VAL A 1 97 ? -19.460 1.329 10.033 1.00 97.00 97 VAL A N 1
ATOM 790 C CA . VAL A 1 97 ? -20.546 2.300 9.833 1.00 97.00 97 VAL A CA 1
ATOM 791 C C . VAL A 1 97 ? -21.198 2.662 11.161 1.00 97.00 97 VAL A C 1
ATOM 793 O O . VAL A 1 97 ? -21.322 3.850 11.452 1.00 97.00 97 VAL A O 1
ATOM 796 N N . GLU A 1 98 ? -21.576 1.669 11.968 1.00 96.75 98 GLU A N 1
ATOM 797 C CA . GLU A 1 98 ? -22.167 1.894 13.292 1.00 96.75 98 GLU A CA 1
ATOM 798 C C . GLU A 1 98 ? -21.249 2.761 14.151 1.00 96.75 98 GLU A C 1
ATOM 800 O O . GLU A 1 98 ? -21.666 3.804 14.650 1.00 96.75 98 GLU A O 1
ATOM 805 N N . TYR A 1 99 ? -19.964 2.404 14.226 1.00 95.75 99 TYR A N 1
ATOM 806 C CA . TYR A 1 99 ? -18.989 3.159 15.003 1.00 95.75 99 TYR A CA 1
ATOM 807 C C . TYR A 1 99 ? -18.850 4.612 14.531 1.00 95.75 99 TYR A C 1
ATOM 809 O O . TYR A 1 99 ? -18.792 5.524 15.356 1.00 95.75 99 TYR A O 1
ATOM 817 N N . ILE A 1 100 ? -18.802 4.845 13.218 1.00 95.88 100 ILE A N 1
ATOM 818 C CA . ILE A 1 100 ? -18.727 6.191 12.636 1.00 95.88 100 ILE A CA 1
ATOM 819 C C . ILE A 1 100 ? -19.954 7.022 13.026 1.00 95.88 100 ILE A C 1
ATOM 821 O O . ILE A 1 100 ? -19.798 8.178 13.416 1.00 95.88 100 ILE A O 1
ATOM 825 N N . VAL A 1 101 ? -21.156 6.447 12.921 1.00 95.81 101 VAL A N 1
ATOM 826 C CA . VAL A 1 101 ? -22.422 7.142 13.205 1.00 95.81 101 VAL A CA 1
ATOM 827 C C . VAL A 1 101 ? -22.572 7.427 14.696 1.00 95.81 101 VAL A C 1
ATOM 829 O O . VAL A 1 101 ? -22.890 8.551 15.073 1.00 95.81 101 VAL A O 1
ATOM 832 N N . GLU A 1 102 ? -22.311 6.439 15.551 1.00 96.31 102 GLU A N 1
ATOM 833 C CA . GLU A 1 102 ? -22.427 6.576 17.008 1.00 96.31 102 GLU A CA 1
ATOM 834 C C . GLU A 1 102 ? -21.473 7.627 17.583 1.00 96.31 102 GLU A C 1
ATOM 836 O O . GLU A 1 102 ? -21.783 8.257 18.595 1.00 96.31 102 GLU A O 1
ATOM 841 N N . ASN A 1 103 ? -20.316 7.817 16.946 1.00 94.94 103 ASN A N 1
ATOM 842 C CA . ASN A 1 103 ? -19.277 8.734 17.409 1.00 94.94 103 ASN A CA 1
ATOM 843 C C . ASN A 1 103 ? -19.212 10.042 16.605 1.00 94.94 103 ASN A 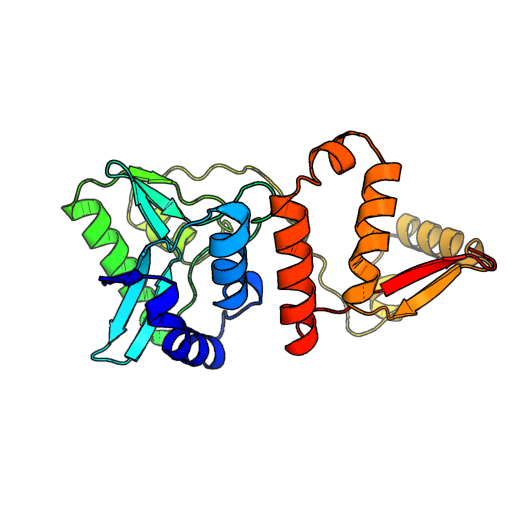C 1
ATOM 845 O O . ASN A 1 103 ? -18.269 10.806 16.810 1.00 94.94 103 ASN A O 1
ATOM 849 N N . ASP A 1 104 ? -20.181 10.289 15.713 1.00 94.38 104 ASP A N 1
ATOM 850 C CA . ASP A 1 104 ? -20.269 11.481 14.853 1.00 94.38 104 ASP A CA 1
ATOM 851 C C . ASP A 1 104 ? -18.935 11.805 14.153 1.00 94.38 104 ASP A C 1
ATOM 853 O O . ASP A 1 104 ? -18.369 12.894 14.266 1.00 94.38 104 ASP A O 1
ATOM 857 N N . MET A 1 105 ? -18.360 10.792 13.500 1.00 94.94 105 MET A N 1
ATOM 858 C CA . MET A 1 105 ? -17.011 10.885 12.951 1.00 94.94 105 MET A CA 1
ATOM 859 C C . MET A 1 105 ? -16.961 11.547 11.576 1.00 94.94 105 MET A C 1
ATOM 861 O O . MET A 1 105 ? -17.696 11.181 10.657 1.00 94.94 105 MET A O 1
ATOM 865 N N . GLU A 1 106 ? -15.964 12.410 11.380 1.00 94.94 106 GLU A N 1
ATOM 866 C CA . GLU A 1 106 ? -15.535 12.794 10.038 1.00 94.94 106 GLU A CA 1
ATOM 867 C C . GLU A 1 106 ? -14.784 11.637 9.363 1.00 94.94 106 GLU A C 1
ATOM 869 O O . GLU A 1 106 ? -14.103 10.837 10.011 1.00 94.94 106 GLU A O 1
ATOM 874 N N . ILE A 1 107 ? -14.846 11.568 8.033 1.00 94.00 107 ILE A N 1
ATOM 875 C CA . ILE A 1 107 ? -14.203 10.508 7.253 1.00 94.00 107 ILE A CA 1
ATOM 876 C C . ILE A 1 107 ? -13.341 11.131 6.163 1.00 94.00 107 ILE A C 1
ATOM 878 O O . ILE A 1 107 ? -13.824 11.913 5.347 1.00 94.00 107 ILE A O 1
ATOM 882 N N . ASN A 1 108 ? -12.073 10.731 6.112 1.00 92.12 108 ASN A N 1
ATOM 883 C CA . ASN A 1 108 ? -11.177 11.029 5.003 1.00 92.12 108 ASN A CA 1
ATOM 884 C C . ASN A 1 108 ? -10.375 9.775 4.632 1.00 92.12 108 ASN A C 1
ATOM 886 O O . ASN A 1 108 ? -9.261 9.550 5.107 1.00 92.12 108 ASN A O 1
ATOM 890 N N . LEU A 1 109 ? -10.969 8.932 3.786 1.00 92.50 109 LEU A N 1
ATOM 891 C CA . LEU A 1 109 ? -10.316 7.727 3.281 1.00 92.50 109 LEU A CA 1
ATOM 892 C C . LEU A 1 109 ? -9.663 8.031 1.936 1.00 92.50 109 LEU A C 1
ATOM 894 O O . LEU A 1 109 ? -10.292 7.933 0.883 1.00 92.50 109 LEU A O 1
ATOM 898 N N . TYR A 1 110 ? -8.393 8.419 1.988 1.00 90.25 110 TYR A N 1
ATOM 899 C CA . TYR A 1 110 ? -7.577 8.679 0.811 1.00 90.25 110 TYR A CA 1
ATOM 900 C C . TYR A 1 110 ? -6.152 8.127 1.006 1.00 90.25 110 TYR A C 1
ATOM 902 O O . TYR A 1 110 ? -5.590 8.300 2.089 1.00 90.25 110 TYR A O 1
ATOM 910 N N . PRO A 1 111 ? -5.542 7.510 -0.026 1.00 91.62 111 PRO A N 1
ATOM 911 C CA . PRO A 1 111 ? -6.163 7.074 -1.281 1.00 91.62 111 PRO A CA 1
ATOM 912 C C . PRO A 1 111 ? -7.063 5.853 -1.061 1.00 91.62 111 PRO A C 1
ATOM 914 O O . PRO A 1 111 ? -6.854 5.080 -0.133 1.00 91.62 111 PRO A O 1
ATOM 917 N N . LEU A 1 112 ? -8.069 5.663 -1.909 1.00 91.38 112 LEU A N 1
ATOM 918 C CA . LEU A 1 112 ? -8.921 4.478 -1.864 1.00 91.38 112 LEU A CA 1
ATOM 919 C C . LEU A 1 112 ? -9.428 4.162 -3.271 1.00 91.38 112 LEU A C 1
ATOM 921 O O . LEU A 1 112 ? -9.881 5.056 -3.989 1.00 91.38 112 LEU A O 1
ATOM 925 N N . GLU A 1 113 ? -9.360 2.894 -3.671 1.00 91.12 113 GLU A N 1
ATOM 926 C CA . GLU A 1 113 ? -9.934 2.469 -4.947 1.00 91.12 113 GLU A CA 1
ATOM 927 C C . GLU A 1 113 ? -11.459 2.611 -4.913 1.00 91.12 113 GLU A C 1
ATOM 929 O O . GLU A 1 113 ? -12.114 2.236 -3.934 1.00 91.12 113 GLU A O 1
ATOM 934 N N . ARG A 1 114 ? -12.031 3.139 -6.001 1.00 88.25 114 ARG A N 1
ATOM 935 C CA . ARG A 1 114 ? -13.469 3.435 -6.096 1.00 88.25 114 ARG A CA 1
ATOM 936 C C . ARG A 1 114 ? -14.340 2.209 -5.845 1.00 88.25 114 ARG A C 1
ATOM 938 O O . ARG A 1 114 ? -15.355 2.321 -5.169 1.00 88.25 114 ARG A O 1
ATOM 945 N N . ASP A 1 115 ? -13.923 1.071 -6.383 1.00 89.00 115 ASP A N 1
ATOM 946 C CA . ASP A 1 115 ? -14.688 -0.172 -6.321 1.00 89.00 115 ASP A CA 1
ATOM 947 C C . ASP A 1 115 ? -14.235 -1.052 -5.140 1.00 89.00 115 ASP A C 1
ATOM 949 O O . ASP A 1 115 ? -14.594 -2.226 -5.045 1.00 89.00 115 ASP A O 1
ATOM 953 N N . SER A 1 116 ? -13.440 -0.491 -4.216 1.00 91.94 116 SER A N 1
ATOM 954 C CA . SER A 1 116 ? -13.040 -1.194 -3.001 1.00 91.94 116 SER A CA 1
ATOM 955 C C . SER A 1 116 ? -14.243 -1.437 -2.079 1.00 91.94 116 SER A C 1
ATOM 957 O O . SER A 1 116 ? -15.178 -0.629 -2.033 1.00 91.94 116 SER A O 1
ATOM 959 N N . PRO A 1 117 ? -14.209 -2.504 -1.260 1.00 93.38 117 PRO A N 1
ATOM 960 C CA . PRO A 1 117 ? -15.270 -2.784 -0.298 1.00 93.38 117 PRO A CA 1
ATOM 961 C C . PRO A 1 117 ? -15.567 -1.630 0.666 1.00 93.38 117 PRO A C 1
ATOM 963 O O . PRO A 1 117 ? -16.725 -1.418 1.003 1.00 93.38 117 PRO A O 1
ATOM 966 N N . LEU A 1 118 ? -14.545 -0.876 1.095 1.00 94.50 118 LEU A N 1
ATOM 967 C CA . LEU A 1 118 ? -14.742 0.285 1.967 1.00 94.50 118 LEU A CA 1
ATOM 968 C C . LEU A 1 118 ? -15.478 1.412 1.243 1.00 94.50 118 LEU A C 1
ATOM 970 O O . LEU A 1 118 ? -16.411 1.976 1.804 1.00 94.50 118 LEU A O 1
ATOM 974 N N . ALA A 1 119 ? -15.089 1.730 0.006 1.00 93.06 119 ALA A N 1
ATOM 975 C CA . ALA A 1 119 ? -15.709 2.814 -0.751 1.00 93.06 119 ALA A CA 1
ATOM 976 C C . ALA A 1 119 ? -17.189 2.525 -1.040 1.00 93.06 119 ALA A C 1
ATOM 978 O O . ALA A 1 119 ? -18.042 3.374 -0.782 1.00 93.06 119 ALA A O 1
ATOM 979 N N . ILE A 1 120 ? -17.494 1.313 -1.517 1.00 93.81 120 ILE A N 1
ATOM 980 C CA . ILE A 1 120 ? -18.869 0.877 -1.793 1.00 93.81 120 ILE A CA 1
ATOM 981 C C . ILE A 1 120 ? -19.659 0.770 -0.486 1.00 93.81 120 ILE A C 1
ATOM 983 O O . ILE A 1 120 ? -20.704 1.398 -0.335 1.00 93.81 120 ILE A O 1
ATOM 987 N N . GLY A 1 121 ? -19.134 0.016 0.483 1.00 94.56 121 GLY A N 1
ATOM 988 C CA . GLY A 1 121 ? -19.839 -0.315 1.715 1.00 94.56 121 GLY A CA 1
ATOM 989 C C . GLY A 1 121 ? -20.215 0.909 2.545 1.00 94.56 121 GLY A C 1
ATOM 990 O O . GLY A 1 121 ? -21.351 1.010 3.013 1.00 94.56 121 GLY A O 1
ATOM 991 N N . LEU A 1 122 ? -19.286 1.860 2.679 1.00 94.69 122 LEU A N 1
ATOM 992 C CA . LEU A 1 122 ? -19.541 3.120 3.370 1.00 94.69 122 LEU A CA 1
ATOM 993 C C . LEU A 1 122 ? -20.438 4.045 2.540 1.00 94.69 122 LEU A C 1
ATOM 995 O O . LEU A 1 122 ? -21.364 4.631 3.092 1.00 94.69 122 LEU A O 1
ATOM 999 N N . GLY A 1 123 ? -20.209 4.155 1.227 1.00 93.31 123 GLY A N 1
ATOM 1000 C CA . GLY A 1 123 ? -21.001 5.024 0.350 1.00 93.31 123 GLY A CA 1
ATOM 1001 C C . GLY A 1 123 ? -22.486 4.651 0.287 1.00 93.31 123 GLY A C 1
ATOM 1002 O O . GLY A 1 123 ? -23.335 5.530 0.183 1.00 93.31 123 GLY A O 1
ATOM 1003 N N . GLU A 1 124 ? -22.815 3.364 0.402 1.00 93.81 124 GLU A N 1
ATOM 1004 C CA . GLU A 1 124 ? -24.202 2.882 0.451 1.00 93.81 124 GLU A CA 1
ATOM 1005 C C . GLU A 1 124 ? -24.908 3.173 1.783 1.00 93.81 124 GLU A C 1
ATOM 1007 O O . GLU A 1 124 ? -26.131 3.306 1.814 1.00 93.81 124 GLU A O 1
ATOM 1012 N N . ARG A 1 125 ? -24.158 3.240 2.890 1.00 95.69 125 ARG A N 1
ATOM 1013 C CA . ARG A 1 125 ? -24.710 3.282 4.258 1.00 95.69 125 ARG A CA 1
ATOM 1014 C C . ARG A 1 125 ? -24.598 4.654 4.921 1.00 95.69 125 ARG A C 1
ATOM 1016 O O . ARG A 1 125 ? -25.311 4.924 5.882 1.00 95.69 125 ARG A O 1
ATOM 1023 N N . LEU A 1 126 ? -23.738 5.531 4.406 1.00 94.31 126 LEU A N 1
ATOM 1024 C CA . LEU A 1 126 ? -23.505 6.872 4.935 1.00 94.31 126 LEU A CA 1
ATOM 1025 C C . LEU A 1 126 ? -23.891 7.925 3.884 1.00 94.31 126 LEU A C 1
ATOM 1027 O O . LEU A 1 126 ? -23.066 8.294 3.045 1.00 94.31 126 LEU A O 1
ATOM 1031 N N . PRO A 1 127 ? -25.124 8.466 3.929 1.00 86.00 127 PRO A N 1
ATOM 1032 C CA . PRO A 1 127 ? -25.655 9.350 2.885 1.00 86.00 127 PRO A CA 1
ATOM 1033 C C . PRO A 1 127 ? -24.907 10.689 2.731 1.00 86.00 127 PRO A C 1
ATOM 1035 O O . PRO A 1 127 ? -25.119 11.394 1.748 1.00 86.00 127 PRO A O 1
ATOM 1038 N N . GLY A 1 128 ? -24.040 11.052 3.683 1.00 85.12 128 GLY A N 1
ATOM 1039 C CA . GLY A 1 128 ? -23.205 12.258 3.636 1.00 85.12 128 GLY A CA 1
ATOM 1040 C C . GLY A 1 128 ? -21.834 12.078 2.972 1.00 85.12 128 GLY A C 1
ATOM 1041 O O . GLY A 1 128 ? -21.109 13.060 2.818 1.00 85.12 128 GLY A O 1
ATOM 1042 N N . LEU A 1 129 ? -21.447 10.855 2.586 1.00 88.94 129 LEU A N 1
ATOM 1043 C CA . LEU A 1 129 ? -20.144 10.616 1.966 1.00 88.94 129 LEU A CA 1
ATOM 1044 C C . LEU A 1 129 ? -20.097 11.129 0.527 1.00 88.94 129 LEU A C 1
ATOM 1046 O O . LEU A 1 129 ? -20.961 10.837 -0.299 1.00 88.94 129 LEU A O 1
ATOM 1050 N N . THR A 1 130 ? -19.023 11.850 0.204 1.00 88.56 130 THR A N 1
ATOM 1051 C CA . THR A 1 130 ? -18.739 12.287 -1.165 1.00 88.56 130 THR A CA 1
ATOM 1052 C C . THR A 1 130 ? -17.512 11.558 -1.695 1.00 88.56 130 THR A C 1
ATOM 1054 O O . THR A 1 130 ? -16.478 11.492 -1.036 1.00 88.56 130 THR A O 1
ATOM 1057 N N . VAL A 1 131 ? -17.622 11.002 -2.902 1.00 86.62 131 VAL A N 1
ATOM 1058 C CA . VAL A 1 131 ? -16.511 10.322 -3.578 1.00 86.62 131 VAL A CA 1
ATOM 1059 C C . VAL A 1 131 ? -15.952 11.247 -4.648 1.00 86.62 131 VAL A C 1
ATOM 1061 O O . VAL A 1 131 ? -16.645 11.586 -5.609 1.00 86.62 131 VAL A O 1
ATOM 1064 N N . GLN A 1 132 ? -14.686 11.636 -4.502 1.00 87.38 132 GLN A N 1
ATOM 1065 C CA . GLN A 1 132 ? -13.985 12.496 -5.454 1.00 87.38 132 GLN A CA 1
ATOM 1066 C C . GLN A 1 132 ? -12.855 11.725 -6.136 1.00 87.38 132 GLN A C 1
ATOM 1068 O O . GLN A 1 132 ? -12.055 11.058 -5.484 1.00 87.38 132 GLN A O 1
ATOM 1073 N N . LYS A 1 133 ? -12.776 11.817 -7.467 1.00 87.00 133 LYS A N 1
ATOM 1074 C CA . LYS A 1 133 ? -11.678 11.218 -8.234 1.00 87.00 133 LYS A CA 1
ATOM 1075 C C . LYS A 1 133 ? -10.458 12.142 -8.178 1.00 87.00 133 LYS A C 1
ATOM 1077 O O . LYS A 1 133 ? -10.543 13.257 -8.685 1.00 87.00 133 LYS A O 1
ATOM 1082 N N . LYS A 1 134 ? -9.340 11.664 -7.619 1.00 83.44 134 LYS A N 1
ATOM 1083 C CA . LYS A 1 134 ? -8.056 12.393 -7.590 1.00 83.44 134 LYS A CA 1
ATOM 1084 C C . LYS A 1 134 ? -7.110 11.958 -8.713 1.00 83.44 134 LYS A C 1
ATOM 1086 O O . LYS A 1 134 ? -6.612 12.817 -9.428 1.00 83.44 134 LYS A O 1
ATOM 1091 N N . ASP A 1 135 ? -6.947 10.653 -8.930 1.00 82.56 135 ASP A N 1
ATOM 1092 C CA . ASP A 1 135 ? -6.039 10.116 -9.954 1.00 82.56 135 ASP A CA 1
ATOM 1093 C C . ASP A 1 135 ? -6.666 8.944 -10.743 1.00 82.56 135 ASP A C 1
ATOM 1095 O O . ASP A 1 135 ? -7.812 8.540 -10.510 1.00 82.56 135 ASP A O 1
ATOM 1099 N N . SER A 1 136 ? -5.939 8.420 -11.727 1.00 84.00 136 SER A N 1
ATOM 1100 C CA . SER A 1 136 ? -6.264 7.211 -12.477 1.00 84.00 136 SER A CA 1
ATOM 1101 C C . SER A 1 136 ? -5.119 6.209 -12.413 1.00 84.00 136 SER A C 1
ATOM 1103 O O . SER A 1 136 ? -3.988 6.555 -12.731 1.00 84.00 136 SER A O 1
ATOM 1105 N N . CYS A 1 137 ? -5.438 4.952 -12.108 1.00 83.88 137 CYS A N 1
ATOM 1106 C CA . CYS A 1 137 ? -4.521 3.824 -12.232 1.00 83.88 137 CYS A CA 1
ATOM 1107 C C . CYS A 1 137 ? -4.856 3.055 -13.525 1.00 83.88 137 CYS A C 1
ATOM 1109 O O . CYS A 1 137 ? -5.900 2.398 -13.581 1.00 83.88 137 CYS A O 1
ATOM 1111 N N . PRO A 1 138 ? -4.060 3.174 -14.607 1.00 85.81 138 PRO A N 1
ATOM 1112 C CA . PRO A 1 138 ? -4.334 2.459 -15.846 1.00 85.81 138 PRO A CA 1
ATOM 1113 C C . PRO A 1 138 ? -4.167 0.951 -15.649 1.00 85.81 138 PRO A C 1
ATOM 1115 O O . PRO A 1 138 ? -3.077 0.474 -15.340 1.00 85.81 138 PRO A O 1
ATOM 1118 N N . LEU A 1 139 ? -5.238 0.197 -15.889 1.00 86.94 139 LEU A N 1
ATOM 1119 C CA . LEU A 1 139 ? -5.216 -1.261 -15.884 1.00 86.94 139 LEU A CA 1
ATOM 1120 C C . LEU A 1 139 ? -5.071 -1.783 -17.317 1.00 86.94 139 LEU A C 1
ATOM 1122 O O . LEU A 1 139 ? -5.825 -1.395 -18.210 1.00 86.94 139 LEU A O 1
ATOM 1126 N N . LEU A 1 140 ? -4.107 -2.679 -17.527 1.00 88.31 140 LEU A N 1
ATOM 1127 C CA . LEU A 1 140 ? -3.943 -3.419 -18.773 1.00 88.31 140 LEU A CA 1
ATOM 1128 C C . LEU A 1 140 ? -4.065 -4.913 -18.483 1.00 88.31 140 LEU A C 1
ATOM 1130 O O . LEU A 1 140 ? -3.161 -5.510 -17.900 1.00 88.31 140 LEU A O 1
ATOM 1134 N N . GLU A 1 141 ? -5.161 -5.518 -18.929 1.00 90.25 141 GLU A N 1
ATOM 1135 C CA . GLU A 1 141 ? -5.299 -6.971 -18.935 1.00 90.25 141 GLU A CA 1
ATOM 1136 C C . GLU A 1 141 ? -4.343 -7.561 -19.975 1.00 90.25 141 GLU A C 1
ATOM 1138 O O . GLU A 1 141 ? -4.388 -7.213 -21.159 1.00 90.25 141 GLU A O 1
ATOM 1143 N N . LEU A 1 142 ? -3.433 -8.425 -19.524 1.00 91.50 142 LEU A N 1
ATOM 1144 C CA . LEU A 1 142 ? -2.456 -9.070 -20.393 1.00 91.50 142 LEU A CA 1
ATOM 1145 C C . LEU A 1 142 ? -3.006 -10.415 -20.884 1.00 91.50 142 LEU A C 1
ATOM 1147 O O . LEU A 1 142 ? -3.295 -11.284 -20.058 1.00 91.50 142 LEU A O 1
ATOM 1151 N N . PRO A 1 143 ? -3.112 -10.626 -22.209 1.00 94.12 143 PRO A N 1
ATOM 1152 C CA . PRO A 1 143 ? -3.396 -11.942 -22.763 1.00 94.12 143 PRO A CA 1
ATOM 1153 C C . PRO A 1 143 ? -2.313 -12.962 -22.400 1.00 94.12 143 PRO A C 1
ATOM 1155 O O . PRO A 1 143 ? -1.181 -12.606 -22.071 1.00 94.12 143 PRO A O 1
ATOM 1158 N N . LEU A 1 144 ? -2.649 -14.248 -22.522 1.00 94.38 144 LEU A N 1
ATOM 1159 C CA . LEU A 1 144 ? -1.734 -15.350 -22.199 1.00 94.38 144 LEU A CA 1
ATOM 1160 C C . LEU A 1 144 ? -0.502 -15.397 -23.109 1.00 94.38 144 LEU A C 1
ATOM 1162 O O . LEU A 1 144 ? 0.539 -15.913 -22.702 1.00 94.38 144 LEU A O 1
ATOM 1166 N N . THR A 1 145 ? -0.619 -14.887 -24.336 1.00 95.81 145 THR A N 1
ATOM 1167 C CA . THR A 1 145 ? 0.444 -14.952 -25.338 1.00 95.81 145 THR A CA 1
ATOM 1168 C C . THR A 1 145 ? 0.803 -13.577 -25.883 1.00 95.81 145 THR A C 1
ATOM 1170 O O . THR A 1 145 ? 0.009 -12.630 -25.892 1.00 95.81 145 THR A O 1
ATOM 1173 N N . TRP A 1 146 ? 2.038 -13.474 -26.370 1.00 92.69 146 TRP A N 1
ATOM 1174 C CA . TRP A 1 146 ? 2.524 -12.281 -27.048 1.00 92.69 146 TRP A CA 1
ATOM 1175 C C . TRP A 1 146 ? 1.753 -12.017 -28.347 1.00 92.69 146 TRP A C 1
ATOM 1177 O O . TRP A 1 146 ? 1.471 -10.870 -28.697 1.00 92.69 146 TRP A O 1
ATOM 1187 N N . GLU A 1 147 ? 1.383 -13.081 -29.052 1.00 93.81 147 GLU A N 1
ATOM 1188 C CA . GLU A 1 147 ? 0.623 -13.047 -30.293 1.00 93.81 147 GLU A CA 1
ATOM 1189 C C . GLU A 1 147 ? -0.773 -12.457 -30.069 1.00 93.81 147 GLU A C 1
ATOM 1191 O O . GLU A 1 147 ? -1.173 -11.555 -30.811 1.00 93.81 147 GLU A O 1
ATOM 1196 N N . ASP A 1 148 ? -1.468 -12.896 -29.017 1.00 95.00 148 ASP A N 1
ATOM 1197 C CA . ASP A 1 148 ? -2.791 -12.383 -28.649 1.00 95.00 148 ASP A CA 1
ATOM 1198 C C . ASP A 1 148 ? -2.715 -10.916 -28.214 1.00 95.00 148 ASP A C 1
ATOM 1200 O O . ASP A 1 148 ? -3.528 -10.092 -28.643 1.00 95.00 148 ASP A O 1
ATOM 1204 N N . TYR A 1 149 ? -1.682 -10.553 -27.443 1.00 94.38 149 TYR A N 1
ATOM 1205 C CA . TYR A 1 149 ? -1.406 -9.155 -27.109 1.00 94.38 149 TYR A CA 1
ATOM 1206 C C . TYR A 1 149 ? -1.243 -8.297 -28.372 1.00 94.38 149 TYR A C 1
ATOM 1208 O O . TYR A 1 149 ? -1.905 -7.268 -28.522 1.00 94.38 149 TYR A O 1
ATOM 1216 N N . LEU A 1 150 ? -0.415 -8.731 -29.329 1.00 93.06 150 LEU A N 1
ATOM 1217 C CA . LEU A 1 150 ? -0.223 -8.016 -30.592 1.00 93.06 150 LEU A CA 1
ATOM 1218 C C . LEU A 1 150 ? -1.497 -7.950 -31.442 1.00 93.06 150 LEU A C 1
ATOM 1220 O O . LEU A 1 150 ? -1.693 -6.964 -32.162 1.00 93.06 150 LEU A O 1
ATOM 1224 N N . ALA A 1 151 ? -2.333 -8.988 -31.403 1.00 92.38 151 ALA A N 1
ATOM 1225 C CA . ALA A 1 151 ? -3.596 -9.040 -32.129 1.00 92.38 151 ALA A CA 1
ATOM 1226 C C . ALA A 1 151 ? -4.607 -8.020 -31.588 1.00 92.38 151 ALA A C 1
ATOM 1228 O O . ALA A 1 151 ? -5.279 -7.371 -32.396 1.00 92.38 151 ALA A O 1
ATOM 1229 N N . GLY A 1 152 ? -4.638 -7.825 -30.264 1.00 92.44 152 GLY A N 1
ATOM 1230 C CA . GLY A 1 152 ? -5.493 -6.852 -29.577 1.00 92.44 152 GLY A CA 1
ATOM 1231 C C . GLY A 1 152 ? -5.117 -5.384 -29.813 1.00 92.44 152 GLY A C 1
ATOM 1232 O O . GLY A 1 152 ? -5.943 -4.491 -29.630 1.00 92.44 152 GLY A O 1
ATOM 1233 N N . LEU A 1 153 ? -3.895 -5.095 -30.274 1.00 94.19 153 LEU A N 1
ATOM 1234 C CA . LEU A 1 153 ? -3.481 -3.727 -30.596 1.00 94.19 153 LEU A CA 1
ATOM 1235 C C . LEU A 1 153 ? -4.141 -3.204 -31.880 1.00 94.19 153 LEU A C 1
ATOM 1237 O O . LEU A 1 153 ? -4.218 -3.900 -32.899 1.00 94.19 153 LEU A O 1
ATOM 1241 N N . THR A 1 154 ? -4.476 -1.909 -31.901 1.00 95.62 154 THR A N 1
ATOM 1242 C CA . THR A 1 154 ? -4.866 -1.216 -33.144 1.00 95.62 154 THR A CA 1
ATOM 1243 C C . THR A 1 154 ? -3.779 -1.352 -34.219 1.00 95.62 154 THR A C 1
ATOM 1245 O O . THR A 1 154 ? -2.590 -1.488 -33.908 1.00 95.62 154 THR A O 1
ATOM 1248 N N . ALA A 1 155 ? -4.151 -1.270 -35.502 1.00 95.25 155 ALA A N 1
ATOM 1249 C CA . ALA A 1 155 ? -3.191 -1.362 -36.609 1.00 95.25 155 ALA A CA 1
ATOM 1250 C C . ALA A 1 155 ? -2.036 -0.349 -36.469 1.00 95.25 155 ALA A C 1
ATOM 1252 O O . ALA A 1 155 ? -0.871 -0.702 -36.667 1.00 95.25 155 ALA A O 1
ATOM 1253 N N . LYS A 1 156 ? -2.350 0.883 -36.041 1.00 96.06 156 LYS A N 1
ATOM 1254 C CA . LYS A 1 156 ? -1.363 1.938 -35.778 1.00 96.06 156 LYS A CA 1
ATOM 1255 C C . LYS A 1 156 ? -0.423 1.563 -34.629 1.00 96.06 156 LYS A C 1
ATOM 1257 O O . LYS A 1 156 ? 0.790 1.597 -34.819 1.00 96.06 156 LYS A O 1
ATOM 1262 N N . SER A 1 157 ? -0.954 1.169 -33.468 1.00 95.31 157 SER A N 1
ATOM 1263 C CA . SER A 1 157 ? -0.136 0.795 -32.301 1.00 95.31 157 SER A CA 1
ATOM 1264 C C . SER A 1 157 ? 0.757 -0.410 -32.590 1.00 95.31 157 SER A C 1
ATOM 1266 O O . SER A 1 157 ? 1.929 -0.416 -32.224 1.00 95.31 157 SER A O 1
ATOM 1268 N N . ARG A 1 158 ? 0.236 -1.405 -33.315 1.00 95.12 158 ARG A N 1
ATOM 1269 C CA . ARG A 1 158 ? 0.984 -2.597 -33.730 1.00 95.12 158 ARG A CA 1
ATOM 1270 C C . ARG A 1 158 ? 2.120 -2.254 -34.691 1.00 95.12 158 ARG A C 1
ATOM 1272 O O . ARG A 1 158 ? 3.226 -2.771 -34.537 1.00 95.12 158 ARG A O 1
ATOM 1279 N N . HIS A 1 159 ? 1.869 -1.377 -35.667 1.00 93.69 159 HIS A N 1
ATOM 1280 C CA . HIS A 1 159 ? 2.909 -0.882 -36.569 1.00 93.69 159 HIS A CA 1
ATOM 1281 C C . HIS A 1 159 ? 3.986 -0.105 -35.802 1.00 93.69 159 HIS A C 1
ATOM 1283 O O . HIS A 1 159 ? 5.173 -0.369 -35.983 1.00 93.69 159 HIS A O 1
ATOM 1289 N N . GLU A 1 160 ? 3.585 0.792 -34.898 1.00 95.56 160 GLU A N 1
ATOM 1290 C CA . GLU A 1 160 ? 4.505 1.570 -34.066 1.00 95.56 160 GLU A CA 1
ATOM 1291 C C . GLU A 1 160 ? 5.363 0.694 -33.149 1.00 95.56 160 GLU A C 1
ATOM 1293 O O . GLU A 1 160 ? 6.577 0.891 -33.075 1.00 95.56 160 GLU A O 1
ATOM 1298 N N . LEU A 1 161 ? 4.771 -0.313 -32.504 1.00 93.56 161 LEU A N 1
ATOM 1299 C CA . LEU A 1 161 ? 5.497 -1.266 -31.669 1.00 93.56 161 LEU A CA 1
ATOM 1300 C C . LEU A 1 161 ? 6.535 -2.043 -32.490 1.00 93.56 161 LEU A C 1
ATOM 1302 O O . LEU A 1 161 ? 7.711 -2.054 -32.131 1.00 93.56 161 LEU A O 1
ATOM 1306 N N . ARG A 1 162 ? 6.144 -2.608 -33.643 1.00 90.06 162 ARG A N 1
ATOM 1307 C CA . ARG A 1 162 ? 7.072 -3.308 -34.555 1.00 90.06 162 ARG A CA 1
ATOM 1308 C C . ARG A 1 162 ? 8.191 -2.390 -35.051 1.00 90.06 162 ARG A C 1
ATOM 1310 O O . ARG A 1 162 ? 9.354 -2.794 -35.084 1.00 90.06 162 ARG A O 1
ATOM 1317 N N . ARG A 1 163 ? 7.860 -1.144 -35.408 1.00 91.19 163 ARG A N 1
ATOM 1318 C CA . ARG A 1 163 ? 8.827 -0.126 -35.843 1.00 91.19 163 ARG A CA 1
ATOM 1319 C C . ARG A 1 163 ? 9.837 0.192 -34.739 1.00 91.19 163 ARG A C 1
ATOM 1321 O O . ARG A 1 163 ? 11.024 0.291 -35.039 1.00 91.19 163 ARG A O 1
ATOM 1328 N N . LYS A 1 164 ? 9.391 0.339 -33.486 1.00 90.88 164 LYS A N 1
ATOM 1329 C CA . LYS A 1 164 ? 10.266 0.564 -32.324 1.00 90.88 164 LYS A CA 1
ATOM 1330 C C . LYS A 1 164 ? 11.141 -0.656 -32.041 1.00 90.88 164 LYS A C 1
ATOM 1332 O O . LYS A 1 164 ? 12.351 -0.494 -31.950 1.00 90.88 164 LYS A O 1
ATOM 1337 N N . MET A 1 165 ? 10.570 -1.861 -32.014 1.00 87.75 165 MET A N 1
ATOM 1338 C CA . MET A 1 165 ? 11.326 -3.102 -31.799 1.00 87.75 165 MET A CA 1
ATOM 1339 C C . MET A 1 165 ? 12.436 -3.300 -32.835 1.00 87.75 165 MET A C 1
ATOM 1341 O O . MET A 1 165 ? 13.550 -3.639 -32.464 1.00 87.75 165 MET A O 1
ATOM 1345 N N . LYS A 1 166 ? 12.182 -3.009 -34.120 1.00 87.06 166 LYS A N 1
ATOM 1346 C CA . LYS A 1 166 ? 13.211 -3.097 -35.174 1.00 87.06 166 LYS A CA 1
ATOM 1347 C C . LYS A 1 166 ? 14.356 -2.087 -34.995 1.00 87.06 166 LYS A C 1
ATOM 1349 O O . LYS A 1 166 ? 15.443 -2.299 -35.520 1.00 87.06 166 LYS A O 1
ATOM 1354 N N . LYS A 1 167 ? 14.105 -0.963 -34.317 1.00 84.94 167 LYS A N 1
ATOM 1355 C CA . LYS A 1 167 ? 15.104 0.088 -34.061 1.00 84.94 167 LYS A CA 1
ATOM 1356 C C . LYS A 1 167 ? 15.888 -0.126 -32.770 1.00 84.94 167 LYS A C 1
ATOM 1358 O O . LYS A 1 167 ? 16.939 0.490 -32.615 1.00 84.94 167 LYS A O 1
ATOM 1363 N N . ILE A 1 168 ? 15.381 -0.946 -31.853 1.00 84.56 168 ILE A N 1
ATOM 1364 C CA . ILE A 1 168 ? 16.089 -1.297 -30.625 1.00 84.56 168 ILE A CA 1
ATOM 1365 C C . ILE A 1 168 ? 17.245 -2.223 -31.013 1.00 84.56 168 ILE A C 1
ATOM 1367 O O . ILE A 1 168 ? 17.059 -3.414 -31.225 1.00 84.56 168 ILE A O 1
ATOM 1371 N N . ASN A 1 169 ? 18.440 -1.649 -31.123 1.00 80.38 169 ASN A N 1
ATOM 1372 C CA . ASN A 1 169 ? 19.687 -2.379 -31.308 1.00 80.38 169 ASN A CA 1
ATOM 1373 C C . ASN A 1 169 ? 20.598 -2.099 -30.115 1.00 80.38 169 ASN A C 1
ATOM 1375 O O . ASN A 1 169 ? 20.759 -0.949 -29.714 1.00 80.38 169 ASN A O 1
ATOM 1379 N N . GLY A 1 170 ? 21.196 -3.154 -29.561 1.00 83.38 170 GLY A N 1
ATOM 1380 C CA . GLY A 1 170 ? 22.151 -3.035 -28.458 1.00 83.38 170 GLY A CA 1
ATOM 1381 C C . GLY A 1 170 ? 21.538 -2.664 -27.107 1.00 83.38 170 GLY A C 1
ATOM 1382 O O . GLY A 1 170 ? 22.292 -2.260 -26.233 1.00 83.38 170 GLY A O 1
ATOM 1383 N N . VAL A 1 171 ? 20.216 -2.787 -26.925 1.00 88.69 171 VAL A N 1
ATOM 1384 C CA . VAL A 1 171 ? 19.567 -2.674 -25.608 1.00 88.69 171 VAL A CA 1
ATOM 1385 C C . VAL A 1 171 ? 19.212 -4.065 -25.107 1.00 88.69 171 VAL A C 1
ATOM 1387 O O . VAL A 1 171 ? 18.566 -4.832 -25.821 1.00 88.69 171 VAL A O 1
ATOM 1390 N N . PHE A 1 172 ? 19.591 -4.373 -23.872 1.00 88.25 172 PHE A N 1
ATOM 1391 C CA . PHE A 1 172 ? 19.304 -5.648 -23.225 1.00 88.25 172 PHE A CA 1
ATOM 1392 C C . PHE A 1 172 ? 18.648 -5.407 -21.873 1.00 88.25 172 PHE A C 1
ATOM 1394 O O . PHE A 1 172 ? 19.026 -4.487 -21.150 1.00 88.25 172 PHE A O 1
ATOM 1401 N N . LEU A 1 173 ? 17.680 -6.251 -21.523 1.00 91.31 173 LEU A N 1
ATOM 1402 C CA . LEU A 1 173 ? 17.127 -6.280 -20.175 1.00 91.31 173 LEU A CA 1
ATOM 1403 C C . LEU A 1 173 ? 17.963 -7.226 -19.316 1.00 91.31 173 LEU A C 1
ATOM 1405 O O . LEU A 1 173 ? 18.231 -8.356 -19.724 1.00 91.31 173 LEU A O 1
ATOM 1409 N N . LYS A 1 174 ? 18.356 -6.765 -18.132 1.00 93.38 174 LYS A N 1
ATOM 1410 C CA . LYS A 1 174 ? 19.028 -7.574 -17.114 1.00 93.38 174 LYS A CA 1
ATOM 1411 C C . LYS A 1 174 ? 18.196 -7.577 -15.844 1.00 93.38 174 LYS A C 1
ATOM 1413 O O . LYS A 1 174 ? 17.677 -6.529 -15.463 1.00 93.38 174 LYS A O 1
ATOM 1418 N N . ASP A 1 175 ? 18.084 -8.735 -15.204 1.00 94.88 175 ASP A N 1
ATOM 1419 C CA . ASP A 1 175 ? 17.597 -8.800 -13.829 1.00 94.88 175 ASP A CA 1
ATOM 1420 C C . ASP A 1 175 ? 18.652 -8.164 -12.909 1.00 94.88 175 ASP A C 1
ATOM 1422 O O . ASP A 1 175 ? 19.854 -8.371 -13.097 1.00 94.88 175 ASP A O 1
ATOM 1426 N N . VAL A 1 176 ? 18.200 -7.353 -11.956 1.00 95.31 176 VAL A N 1
ATOM 1427 C CA . VAL A 1 176 ? 19.056 -6.632 -11.000 1.00 95.31 176 VAL A CA 1
ATOM 1428 C C . VAL A 1 176 ? 18.594 -6.908 -9.573 1.00 95.31 176 VAL A C 1
ATOM 1430 O O . VAL A 1 176 ? 17.470 -7.368 -9.357 1.00 95.31 176 VAL A O 1
ATOM 1433 N N . GLN A 1 177 ? 19.476 -6.689 -8.604 1.00 95.94 177 GLN A N 1
ATOM 1434 C CA . GLN A 1 177 ? 19.204 -6.940 -7.190 1.00 95.94 177 GLN A CA 1
ATOM 1435 C C . GLN A 1 177 ? 18.695 -5.666 -6.497 1.00 95.94 177 GLN A C 1
ATOM 1437 O O . GLN A 1 177 ? 18.929 -4.564 -6.995 1.00 95.94 177 GLN A O 1
ATOM 1442 N N . PRO A 1 178 ? 18.056 -5.770 -5.317 1.00 96.06 178 PRO A N 1
ATOM 1443 C CA . PRO A 1 178 ? 17.693 -4.596 -4.518 1.00 96.06 178 PRO A CA 1
ATOM 1444 C C . PRO A 1 178 ? 18.876 -3.670 -4.208 1.00 96.06 178 PRO A C 1
ATOM 1446 O O . PRO A 1 178 ? 18.705 -2.458 -4.145 1.00 96.06 178 PRO A O 1
ATOM 1449 N N . SER A 1 179 ? 20.097 -4.209 -4.099 1.00 93.94 179 SER A N 1
ATOM 1450 C CA . SER A 1 179 ? 21.321 -3.411 -3.932 1.00 93.94 179 SER A CA 1
ATOM 1451 C C . SER A 1 179 ? 21.594 -2.443 -5.089 1.00 93.94 179 SER A C 1
ATOM 1453 O O . SER A 1 179 ? 22.318 -1.470 -4.907 1.00 93.94 179 SER A O 1
ATOM 1455 N N . ASP A 1 180 ? 21.013 -2.684 -6.267 1.00 95.62 180 ASP A N 1
ATOM 1456 C CA . ASP A 1 180 ? 21.154 -1.824 -7.444 1.00 95.62 180 ASP A CA 1
ATOM 1457 C C . ASP A 1 180 ? 20.166 -0.638 -7.434 1.00 95.62 180 ASP A C 1
ATOM 1459 O O . ASP A 1 180 ? 20.168 0.173 -8.364 1.00 95.62 180 ASP A O 1
ATOM 1463 N N . ILE A 1 181 ? 19.329 -0.493 -6.395 1.00 96.56 181 ILE A N 1
ATOM 1464 C CA . ILE A 1 181 ? 18.338 0.592 -6.295 1.00 96.56 181 ILE A CA 1
ATOM 1465 C C . ILE A 1 181 ? 18.968 1.992 -6.298 1.00 96.56 181 ILE A C 1
ATOM 1467 O O . ILE A 1 181 ? 18.358 2.935 -6.796 1.00 96.56 181 ILE A O 1
ATOM 1471 N N . GLU A 1 182 ? 20.219 2.133 -5.856 1.00 95.69 182 GLU A N 1
ATOM 1472 C CA . GLU A 1 182 ? 20.954 3.402 -5.951 1.00 95.69 182 GLU A CA 1
ATOM 1473 C C . GLU A 1 182 ? 21.043 3.906 -7.391 1.00 95.69 182 GLU A C 1
ATOM 1475 O O . GLU A 1 182 ? 20.933 5.105 -7.649 1.00 95.69 182 GLU A O 1
ATOM 1480 N N . LYS A 1 183 ? 21.175 2.984 -8.355 1.00 94.25 183 LYS A N 1
ATOM 1481 C CA . LYS A 1 183 ? 21.216 3.357 -9.764 1.00 94.25 183 LYS A CA 1
ATOM 1482 C C . LYS A 1 183 ? 19.871 3.891 -10.241 1.00 94.25 183 LYS A C 1
ATOM 1484 O O . LYS A 1 183 ? 19.842 4.788 -11.079 1.00 94.25 183 LYS A O 1
ATOM 1489 N N . LEU A 1 184 ? 18.763 3.373 -9.708 1.00 94.88 184 LEU A N 1
ATOM 1490 C CA . LEU A 1 184 ? 17.434 3.906 -9.996 1.00 94.88 184 LEU A CA 1
ATOM 1491 C C . LEU A 1 184 ? 17.302 5.343 -9.478 1.00 94.88 184 LEU A C 1
ATOM 1493 O O . LEU A 1 184 ? 16.846 6.200 -10.231 1.00 94.88 184 LEU A O 1
ATOM 1497 N N . PHE A 1 185 ? 17.751 5.622 -8.252 1.00 96.12 185 PHE A N 1
ATOM 1498 C CA . PHE A 1 185 ? 17.727 6.980 -7.700 1.00 96.12 185 PHE A CA 1
ATOM 1499 C C . PHE A 1 185 ? 18.583 7.947 -8.521 1.00 96.12 185 PHE A C 1
ATOM 1501 O O . PHE A 1 185 ? 18.109 9.019 -8.879 1.00 96.12 185 PHE A O 1
ATOM 1508 N N . GLU A 1 186 ? 19.795 7.544 -8.914 1.00 94.94 186 GLU A N 1
ATOM 1509 C CA . GLU A 1 186 ? 20.648 8.348 -9.798 1.00 94.94 186 GLU A CA 1
ATOM 1510 C C . GLU A 1 186 ? 19.939 8.671 -11.125 1.00 94.94 186 GLU A C 1
ATOM 1512 O O . GLU A 1 186 ? 19.905 9.823 -11.555 1.00 94.94 186 GLU A O 1
ATOM 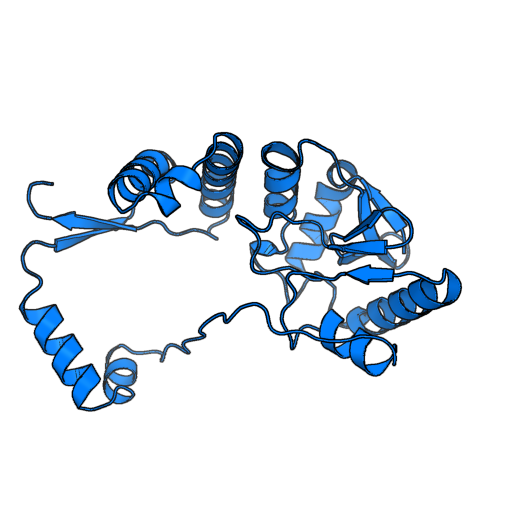1517 N N . LEU A 1 187 ? 19.336 7.665 -11.769 1.00 93.88 187 LEU A N 1
ATOM 1518 C CA . LEU A 1 187 ? 18.621 7.847 -13.035 1.00 93.88 187 LEU A CA 1
ATOM 1519 C C . LEU A 1 187 ? 17.390 8.750 -12.889 1.00 93.88 187 LEU A C 1
ATOM 1521 O O . LEU A 1 187 ? 17.125 9.547 -13.785 1.00 93.88 187 LEU A O 1
ATOM 1525 N N . MET A 1 188 ? 16.661 8.643 -11.777 1.00 94.38 188 MET A N 1
ATOM 1526 C CA . MET A 1 188 ? 15.529 9.516 -11.455 1.00 94.38 188 MET A CA 1
ATOM 1527 C C . MET A 1 188 ? 15.980 10.962 -11.229 1.00 94.38 188 MET A C 1
ATOM 1529 O O . MET A 1 188 ? 15.390 11.878 -11.787 1.00 94.38 188 MET A O 1
ATOM 1533 N N . THR A 1 189 ? 17.060 11.188 -10.480 1.00 94.56 189 THR A N 1
ATOM 1534 C CA . THR A 1 189 ? 17.622 12.534 -10.287 1.00 94.56 189 THR A CA 1
ATOM 1535 C C . THR A 1 189 ? 18.064 13.166 -11.609 1.00 94.56 189 THR A C 1
ATOM 1537 O O . THR A 1 189 ? 17.894 14.366 -11.813 1.00 94.56 189 THR A O 1
ATOM 1540 N N . LEU A 1 190 ? 18.626 12.370 -12.523 1.00 94.06 190 LEU A N 1
ATOM 1541 C CA . LEU A 1 190 ? 19.063 12.849 -13.834 1.00 94.06 190 LEU A CA 1
ATOM 1542 C C . LEU A 1 190 ? 17.911 13.063 -14.829 1.00 94.06 190 LEU A C 1
ATOM 1544 O O . LEU A 1 190 ? 18.130 13.734 -15.839 1.00 94.06 190 LEU A O 1
ATOM 1548 N N . SER A 1 191 ? 16.723 12.488 -14.600 1.00 92.19 191 SER A N 1
ATOM 1549 C CA . SER A 1 191 ? 15.623 12.558 -15.569 1.00 92.19 191 SER A CA 1
ATOM 1550 C C . SER A 1 191 ? 14.963 13.928 -15.595 1.00 92.19 191 SER A C 1
ATOM 1552 O O . SER A 1 191 ? 14.761 14.489 -16.673 1.00 92.19 191 SER A O 1
ATOM 1554 N N . ASP A 1 192 ? 14.633 14.468 -14.422 1.00 93.50 192 ASP A N 1
ATOM 1555 C CA . ASP A 1 192 ? 13.987 15.766 -14.272 1.00 93.50 192 ASP A CA 1
ATOM 1556 C C . ASP A 1 192 ? 14.030 16.265 -12.816 1.00 93.50 192 ASP A C 1
ATOM 1558 O O . ASP A 1 192 ? 14.347 15.540 -11.871 1.00 93.50 192 ASP A O 1
ATOM 1562 N N . ARG A 1 193 ? 13.700 17.549 -12.644 1.00 92.62 193 ARG A N 1
ATOM 1563 C CA . ARG A 1 193 ? 13.726 18.223 -11.343 1.00 92.62 193 ARG A CA 1
ATOM 1564 C C . ARG A 1 193 ? 12.682 17.679 -10.365 1.00 92.62 193 ARG A C 1
ATOM 1566 O O . ARG A 1 193 ? 12.970 17.601 -9.178 1.00 92.62 193 ARG A O 1
ATOM 1573 N N . GLU A 1 194 ? 11.494 17.318 -10.837 1.00 92.81 194 GLU A N 1
ATOM 1574 C CA . GLU A 1 194 ? 10.408 16.842 -9.974 1.00 92.81 194 GLU A CA 1
ATOM 1575 C C . GLU A 1 194 ? 10.785 15.507 -9.320 1.00 92.81 194 GLU A C 1
ATOM 1577 O O . GLU A 1 194 ? 10.609 15.322 -8.117 1.00 92.81 194 GLU A O 1
ATOM 1582 N N . LYS A 1 195 ? 11.407 14.604 -10.086 1.00 91.44 195 LYS A N 1
ATOM 1583 C CA . LYS A 1 195 ? 11.952 13.338 -9.584 1.00 91.44 195 LYS A CA 1
ATOM 1584 C C . LYS A 1 195 ? 13.110 13.533 -8.617 1.00 91.44 195 LYS A C 1
ATOM 1586 O O . LYS A 1 195 ? 13.219 12.768 -7.663 1.00 91.44 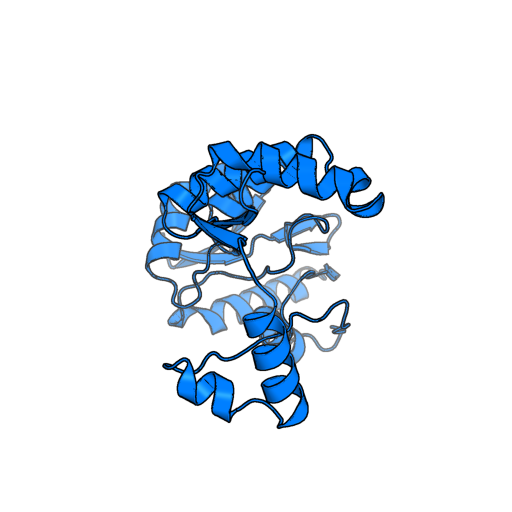195 LYS A O 1
ATOM 1591 N N . ASN A 1 196 ? 13.936 14.556 -8.812 1.00 92.19 196 ASN A N 1
ATOM 1592 C CA . ASN A 1 196 ? 14.950 14.913 -7.827 1.00 92.19 196 ASN A CA 1
ATOM 1593 C C . ASN A 1 196 ? 14.327 15.421 -6.513 1.00 92.19 196 ASN A C 1
ATOM 1595 O O . ASN A 1 196 ? 14.719 14.971 -5.442 1.00 92.19 196 ASN A O 1
ATOM 1599 N N . ASP A 1 197 ? 13.338 16.315 -6.589 1.00 93.81 197 ASP A N 1
ATOM 1600 C CA . ASP A 1 197 ? 12.681 16.903 -5.411 1.00 93.81 197 ASP A CA 1
ATOM 1601 C C . ASP A 1 197 ? 11.854 15.858 -4.623 1.00 93.81 197 ASP A C 1
ATOM 1603 O O . ASP A 1 197 ? 11.681 15.973 -3.406 1.00 93.81 197 ASP A O 1
ATOM 1607 N N . PHE A 1 198 ? 11.392 14.805 -5.306 1.00 94.94 198 PHE A N 1
ATOM 1608 C CA . PHE A 1 198 ? 10.739 13.631 -4.725 1.00 94.94 198 PHE A CA 1
ATOM 1609 C C . PHE A 1 198 ? 11.671 12.764 -3.859 1.00 94.94 198 PHE A C 1
ATOM 1611 O O . PHE A 1 198 ? 11.235 12.216 -2.844 1.00 94.94 198 PHE A O 1
ATOM 1618 N N . LEU A 1 199 ? 12.944 12.624 -4.247 1.00 95.75 199 LEU A N 1
ATOM 1619 C CA . LEU A 1 199 ? 13.921 11.729 -3.613 1.00 95.75 199 LEU A CA 1
ATOM 1620 C C . LEU A 1 199 ? 14.520 12.327 -2.332 1.00 95.75 199 LEU A C 1
ATOM 1622 O O . LEU A 1 199 ? 15.728 12.521 -2.198 1.00 95.75 199 LEU A O 1
ATOM 1626 N N . GLN A 1 200 ? 13.654 12.600 -1.363 1.00 96.75 200 GLN A N 1
ATOM 1627 C CA . GLN A 1 200 ? 14.053 12.994 -0.016 1.00 96.75 200 GLN A CA 1
ATOM 1628 C C . GLN A 1 200 ? 14.630 11.806 0.768 1.00 96.75 200 GLN A C 1
ATOM 1630 O O . GLN A 1 200 ? 14.410 10.642 0.430 1.00 96.75 200 GLN A O 1
ATOM 1635 N N . GLU A 1 201 ? 15.379 12.100 1.833 1.00 97.25 201 GLU A N 1
ATOM 1636 C CA . GLU A 1 201 ? 16.094 11.090 2.628 1.00 97.25 201 GLU A CA 1
ATOM 1637 C C . GLU A 1 201 ? 15.164 9.994 3.183 1.00 97.25 201 GLU A C 1
ATOM 1639 O O . GLU A 1 201 ? 15.515 8.814 3.165 1.00 97.25 201 GLU A O 1
ATOM 1644 N N . ASP A 1 202 ? 13.959 10.367 3.620 1.00 98.06 202 ASP A N 1
ATOM 1645 C CA . ASP A 1 202 ? 12.937 9.452 4.135 1.00 98.06 202 ASP A CA 1
ATOM 1646 C C . ASP A 1 202 ? 12.347 8.543 3.043 1.00 98.06 202 ASP A C 1
ATOM 1648 O O . ASP A 1 202 ? 12.205 7.337 3.253 1.00 98.06 202 ASP A O 1
ATOM 1652 N N . VAL A 1 203 ? 12.066 9.095 1.861 1.00 98.06 203 VAL A N 1
ATOM 1653 C CA . VAL A 1 203 ? 11.578 8.361 0.684 1.00 98.06 203 VAL A CA 1
ATOM 1654 C C . VAL A 1 203 ? 12.636 7.380 0.178 1.00 98.06 203 VAL A C 1
ATOM 1656 O O . VAL A 1 203 ? 12.327 6.219 -0.095 1.00 98.06 203 VAL A O 1
ATOM 1659 N N . ILE A 1 204 ? 13.900 7.804 0.108 1.00 98.12 204 ILE A N 1
ATOM 1660 C CA . ILE A 1 204 ? 15.025 6.934 -0.259 1.00 98.12 204 ILE A CA 1
ATOM 1661 C C . ILE A 1 204 ? 15.156 5.779 0.743 1.00 98.12 204 ILE A C 1
ATOM 1663 O O . ILE A 1 204 ? 15.270 4.620 0.337 1.00 98.12 204 ILE A O 1
ATOM 1667 N N . ALA A 1 205 ? 15.126 6.071 2.048 1.00 98.38 205 ALA A N 1
ATOM 1668 C CA . ALA A 1 205 ? 15.212 5.049 3.091 1.00 98.38 205 ALA A CA 1
ATOM 1669 C C . ALA A 1 205 ? 14.046 4.049 3.009 1.00 98.38 205 ALA A C 1
ATOM 1671 O O . ALA A 1 205 ? 14.270 2.838 3.059 1.00 98.38 205 ALA A O 1
ATOM 1672 N N . PHE A 1 206 ? 12.826 4.545 2.777 1.00 98.56 206 PHE A N 1
ATOM 1673 C CA . PHE A 1 206 ? 11.644 3.718 2.553 1.00 98.56 206 PHE A CA 1
ATOM 1674 C C . PHE A 1 206 ? 11.816 2.769 1.358 1.00 98.56 206 PHE A C 1
ATOM 1676 O O . PHE A 1 206 ? 11.619 1.561 1.504 1.00 98.56 206 PHE A O 1
ATOM 1683 N N . PHE A 1 207 ? 12.227 3.276 0.189 1.00 98.25 207 PHE A N 1
ATOM 1684 C CA . PHE A 1 207 ? 12.385 2.442 -1.006 1.00 98.25 207 PHE A CA 1
ATOM 1685 C C . PHE A 1 207 ? 13.519 1.417 -0.878 1.00 98.25 207 PHE A C 1
ATOM 1687 O O . PHE A 1 207 ? 13.378 0.287 -1.354 1.00 98.25 207 PHE A O 1
ATOM 1694 N N . ARG A 1 208 ? 14.619 1.758 -0.195 1.00 98.25 208 ARG A N 1
ATOM 1695 C CA . ARG A 1 208 ? 15.681 0.794 0.145 1.00 98.25 208 ARG A CA 1
ATOM 1696 C C . ARG A 1 208 ? 15.146 -0.349 1.005 1.00 98.25 208 ARG A C 1
ATOM 1698 O O . ARG A 1 208 ? 15.391 -1.510 0.695 1.00 98.25 208 ARG A O 1
ATOM 1705 N N . GLU A 1 209 ? 14.396 -0.033 2.060 1.00 98.38 209 GLU A N 1
ATOM 1706 C CA . GLU A 1 209 ? 13.839 -1.043 2.964 1.00 98.38 209 GLU A CA 1
ATOM 1707 C C . GLU A 1 209 ? 12.806 -1.928 2.252 1.00 98.38 209 GLU A C 1
ATOM 1709 O O . GLU A 1 209 ? 12.910 -3.157 2.285 1.00 98.38 209 GLU A O 1
ATOM 1714 N N . ILE A 1 210 ? 11.835 -1.325 1.560 1.00 98.00 210 ILE A N 1
ATOM 1715 C CA . ILE A 1 210 ? 10.737 -2.085 0.958 1.00 98.00 210 ILE A CA 1
ATOM 1716 C C . ILE A 1 210 ? 11.191 -2.925 -0.237 1.00 98.00 210 ILE A C 1
ATOM 1718 O O . ILE A 1 210 ? 10.679 -4.028 -0.426 1.00 98.00 210 ILE A O 1
ATOM 1722 N N . SER A 1 211 ? 12.176 -2.458 -1.015 1.00 98.00 211 SER A N 1
ATOM 1723 C CA . SER A 1 211 ? 12.706 -3.226 -2.147 1.00 98.00 211 SER A CA 1
ATOM 1724 C C . SER A 1 211 ? 13.370 -4.522 -1.692 1.00 98.00 211 SER A C 1
ATOM 1726 O O . SER A 1 211 ? 13.066 -5.585 -2.232 1.00 98.00 211 SER A O 1
ATOM 1728 N N . GLU A 1 212 ? 14.193 -4.466 -0.647 1.00 98.19 212 GLU A N 1
ATOM 1729 C CA . GLU A 1 212 ? 14.837 -5.643 -0.064 1.00 98.19 212 GLU A CA 1
ATOM 1730 C C . GLU A 1 212 ? 13.807 -6.629 0.504 1.00 98.19 212 GLU A C 1
ATOM 1732 O O . GLU A 1 212 ? 13.877 -7.839 0.266 1.00 98.19 212 GLU A O 1
ATOM 1737 N N . ILE A 1 213 ? 12.817 -6.116 1.240 1.00 98.19 213 ILE A N 1
ATOM 1738 C CA . ILE A 1 213 ? 11.781 -6.945 1.860 1.00 98.19 213 ILE A CA 1
ATOM 1739 C C . ILE A 1 213 ? 10.902 -7.617 0.798 1.00 98.19 213 ILE A C 1
ATOM 1741 O O . ILE A 1 213 ? 10.689 -8.833 0.846 1.00 98.19 213 ILE A O 1
ATOM 1745 N N . PHE A 1 214 ? 10.395 -6.853 -0.171 1.00 98.25 214 PHE A N 1
ATOM 1746 C CA . PHE A 1 214 ? 9.524 -7.386 -1.217 1.00 98.25 214 PHE A CA 1
ATOM 1747 C C . PHE A 1 214 ? 10.273 -8.347 -2.135 1.00 98.25 214 PHE A C 1
ATOM 1749 O O . PHE A 1 214 ? 9.698 -9.348 -2.560 1.00 98.25 214 PHE A O 1
ATOM 1756 N N . TYR A 1 215 ? 11.556 -8.104 -2.402 1.00 97.75 215 TYR A N 1
ATOM 1757 C CA . TYR A 1 215 ? 12.382 -9.027 -3.172 1.00 97.75 215 TYR A CA 1
ATOM 1758 C C . TYR A 1 215 ? 12.547 -10.372 -2.454 1.00 97.75 215 TYR A C 1
ATOM 1760 O O . TYR A 1 215 ? 12.264 -11.415 -3.041 1.00 97.75 215 TYR A O 1
ATOM 1768 N N . LYS A 1 216 ? 12.888 -10.368 -1.155 1.00 97.25 216 LYS A N 1
ATOM 1769 C CA . LYS A 1 216 ? 12.991 -11.597 -0.339 1.00 97.25 216 LYS A CA 1
ATOM 1770 C C . LYS A 1 216 ? 11.689 -12.391 -0.268 1.00 97.25 216 LYS A C 1
ATOM 1772 O O . LYS A 1 216 ? 11.724 -13.615 -0.183 1.00 97.25 216 LYS A O 1
ATOM 1777 N N . ARG A 1 217 ? 10.545 -11.705 -0.306 1.00 96.81 217 ARG A N 1
ATOM 1778 C CA . ARG A 1 217 ? 9.211 -12.325 -0.324 1.00 96.81 217 ARG A CA 1
ATOM 1779 C C . ARG A 1 217 ? 8.759 -12.778 -1.718 1.00 96.81 217 ARG A C 1
ATOM 1781 O O . ARG A 1 217 ? 7.696 -13.380 -1.836 1.00 96.81 217 ARG A O 1
ATOM 1788 N N . GLY A 1 218 ? 9.536 -12.501 -2.766 1.00 97.25 218 GLY A N 1
ATOM 1789 C CA . GLY A 1 218 ? 9.177 -12.811 -4.153 1.00 97.25 218 GLY A CA 1
ATOM 1790 C C . GLY A 1 218 ? 8.105 -11.888 -4.745 1.00 97.25 218 GLY A C 1
ATOM 1791 O O . GLY A 1 218 ? 7.531 -12.203 -5.784 1.00 97.25 218 GLY A O 1
ATOM 1792 N N . TRP A 1 219 ? 7.820 -10.756 -4.098 1.00 97.62 219 TRP A N 1
ATOM 1793 C CA . TRP A 1 219 ? 6.818 -9.772 -4.523 1.00 97.62 219 TRP A CA 1
ATOM 1794 C C . TRP A 1 219 ? 7.388 -8.700 -5.457 1.00 97.62 219 TRP A C 1
ATOM 1796 O O . TRP A 1 219 ? 6.633 -8.045 -6.171 1.00 97.62 219 TRP A O 1
ATOM 1806 N N . LEU A 1 220 ? 8.712 -8.530 -5.478 1.00 97.44 220 LEU A N 1
ATOM 1807 C CA . LEU A 1 220 ? 9.401 -7.578 -6.345 1.00 97.44 220 LEU A CA 1
ATOM 1808 C C . LEU A 1 220 ? 10.320 -8.299 -7.333 1.00 97.44 220 LEU A C 1
ATOM 1810 O O . LEU A 1 220 ? 11.110 -9.162 -6.961 1.00 97.44 220 LEU A O 1
ATOM 1814 N N . ARG A 1 221 ? 10.262 -7.873 -8.597 1.00 95.75 221 ARG A N 1
ATOM 1815 C CA . ARG A 1 221 ? 11.260 -8.185 -9.626 1.00 95.75 221 ARG A CA 1
ATOM 1816 C C . ARG A 1 221 ? 11.799 -6.876 -10.181 1.00 95.75 221 ARG A C 1
ATOM 1818 O O . ARG A 1 221 ? 11.017 -6.061 -10.662 1.00 95.75 221 ARG A O 1
ATOM 1825 N N . MET A 1 222 ? 13.114 -6.691 -10.139 1.00 95.50 222 MET A N 1
ATOM 1826 C CA . MET A 1 222 ? 13.768 -5.502 -10.682 1.00 95.50 222 MET A CA 1
ATOM 1827 C C . MET A 1 222 ? 14.505 -5.844 -11.974 1.00 95.50 222 MET A C 1
ATOM 1829 O O . MET A 1 222 ? 15.174 -6.874 -12.072 1.00 95.50 222 MET A O 1
ATOM 1833 N N . ARG A 1 223 ? 14.381 -4.966 -12.973 1.00 95.06 223 ARG A N 1
ATOM 1834 C CA . ARG A 1 223 ? 15.065 -5.091 -14.263 1.00 95.06 223 ARG A CA 1
ATOM 1835 C C . ARG A 1 223 ? 15.623 -3.754 -14.713 1.00 95.06 223 ARG A C 1
ATOM 1837 O O . ARG A 1 223 ? 14.955 -2.734 -14.577 1.00 95.06 223 ARG A O 1
ATOM 1844 N N . ALA A 1 224 ? 16.806 -3.783 -15.314 1.00 93.31 224 ALA A N 1
ATOM 1845 C CA . ALA A 1 224 ? 17.431 -2.624 -15.936 1.00 93.31 224 ALA A CA 1
ATOM 1846 C C . ALA A 1 224 ? 17.536 -2.821 -17.451 1.00 93.31 224 ALA A C 1
ATOM 1848 O O . ALA A 1 224 ? 17.903 -3.902 -17.919 1.00 93.31 224 ALA A O 1
ATOM 1849 N N . ALA A 1 225 ? 17.237 -1.767 -18.214 1.00 92.06 225 ALA A N 1
ATOM 1850 C CA . ALA A 1 225 ? 17.549 -1.707 -19.637 1.00 92.06 225 ALA A CA 1
ATOM 1851 C C . ALA A 1 225 ? 18.948 -1.106 -19.805 1.00 92.06 225 ALA A C 1
ATOM 1853 O O . ALA A 1 225 ? 19.189 0.026 -19.396 1.00 92.06 225 ALA A O 1
ATOM 1854 N N . VAL A 1 226 ? 19.862 -1.875 -20.387 1.00 90.38 226 VAL A N 1
ATOM 1855 C CA . VAL A 1 226 ? 21.285 -1.533 -20.514 1.00 90.38 226 VAL A CA 1
ATOM 1856 C C . VAL A 1 226 ? 21.632 -1.422 -21.990 1.00 90.38 226 VAL A C 1
ATOM 1858 O O . VAL A 1 226 ? 21.195 -2.262 -22.780 1.00 90.38 226 VAL A O 1
ATOM 1861 N N . VAL A 1 227 ? 22.414 -0.413 -22.371 1.00 87.81 227 VAL A N 1
ATOM 1862 C CA . VAL A 1 227 ? 22.888 -0.232 -23.747 1.00 87.81 227 VAL A CA 1
ATOM 1863 C C . VAL A 1 227 ? 24.302 -0.805 -23.846 1.00 87.81 227 VAL A C 1
ATOM 1865 O O . VAL A 1 227 ? 25.089 -0.677 -22.918 1.00 87.81 227 VAL A O 1
ATOM 1868 N N . SER A 1 228 ? 24.679 -1.464 -24.944 1.00 77.12 228 SER A N 1
ATOM 1869 C CA . SER A 1 228 ? 26.049 -1.975 -25.118 1.00 77.12 228 SER A CA 1
ATOM 1870 C C . SER A 1 228 ? 27.100 -0.904 -24.782 1.00 77.12 228 SER A C 1
ATOM 1872 O O . SER A 1 228 ? 27.237 0.083 -25.502 1.00 77.12 228 SER A O 1
ATOM 1874 N N . GLY A 1 229 ? 27.842 -1.113 -23.689 1.00 64.75 229 GLY A N 1
ATOM 1875 C CA . GLY A 1 229 ? 28.873 -0.196 -23.195 1.00 64.75 229 GLY A CA 1
ATOM 1876 C C . GLY A 1 229 ? 28.445 0.796 -22.102 1.00 64.75 229 GLY A C 1
ATOM 1877 O O . GLY A 1 229 ? 29.327 1.509 -21.624 1.00 64.75 229 GLY A O 1
ATOM 1878 N N . ARG A 1 230 ? 27.162 0.854 -21.697 1.00 53.53 230 ARG A N 1
ATOM 1879 C CA . ARG A 1 230 ? 26.637 1.647 -20.563 1.00 53.53 230 ARG A CA 1
ATOM 1880 C C . ARG A 1 230 ? 25.395 1.031 -19.920 1.00 53.53 230 ARG A C 1
ATOM 1882 O O . ARG A 1 230 ? 24.395 0.805 -20.637 1.00 53.53 230 ARG A O 1
#

Foldseek 3Di:
DDWDFLVVCQVLQVVLLVQFPPRALCQGSLNLVLCCVQPVVHRGTWDFDDDPNHTFKTACWDDDPLEIEHDDDPLPDQEGGMTGRPVCLLVVLVVVLVVCVVSVGHYDYPPYDCPDSNNVSCVVRPVPDDDDDDDDDDDDDDDPDPVVVLVPDDPVVNVVVVVVVVVDDQKDKDWDALVCVVVVLVVQCVPDDVSVVSPDPSNVSSSSSSRNVCVVVVNDTDMDIDGVPD

Radius of gyration: 21.15 Å; chains: 1; bounding box: 54×35×56 Å

pLDDT: mean 94.11, std 5.12, range [53.53, 98.56]